Protein AF-A0A6A6MZN1-F1 (afdb_monomer_lite)

Foldseek 3Di:
DDDDDDDDDPDDDDDDDDDDPAWDWDDLDPQEIEIEAADQQLADDDQLAQEEEEAQAAQLLQADFDNSPVQDVQQDPVSNVQSVVQDAPDVNGSADQLAWDKDASRNGSHGIYIYFHAALVVPDPPRLVSLLSRLQNSLVNSVVVNRQYYEYELHCVFLSVDDSVSSVVSNVVSCSVRVPRHNYYYHHHPPPPPDRDPDLKFKKFQADPPDDDDRPQRVLVVVQDDDDQDKPAPPRPPPPPPPDDHRGRTIHIFGQALPPPDPCNLVRLLCRLLVSLVVCLVVLRQEMEGELHCVHSSVDDLLSSLLSNLVSVVVCVVSHPDYHYDYDDPVSVVSNVVNCCVPPVD

Organism: Hevea brasiliensis (NCBI:txid3981)

Sequence (346 aa):
MAQMESSAGVSTAPSFDNGGDNTTVFPLSSSTVLKINKGDISKWFVDGSSDAIVNPANEKMLGGGGADRAIHRAAGPELLDACYKVPEVQPGVRCPTGEARITPGFKLPASHVIHTVGPIYETDRNAASSLKNAYRNSFTVAKDNNIKYIAFPAISCGVYGYPYEEAASVAISTVKEFADDLKEVNPTNIFMLPGGISVDTVYCFCLDPAFDKIVYILLAIHKAAGTQLGIACNDIPEVNLEGFKLPASCVIHTVGPVYYFERNPVASLRNAYRNSLMVAKANNIEYIAFPAISCGNNLYPLKKAATVAISTVKEFANDFKEVHFVLFLDDVYKDWLDKTRELLLH

pLDDT: mean 71.35, std 23.58, range [22.19, 98.69]

Secondary structure (DSSP, 8-state):
-----------PPPP---S-S-EEEEE-SSS-EEEEEES-GGG--SSSSSEEEEEE--TT-S--SHHHHHHHHHH-HHHHHHHHHSPPSBTTBSS-TT-EEEEE-TTSSSSEEEEE----TTT-TTHHHHHHHHHHHHHHHHHHTT--EEEE--TTSSTT---HHHHHHHHHHHHHHH-TT-SEEEEEE---TT-----S-EEEEEE-TT----TTHHHHHHHH--S-SSEEES------STTPPPSEEEEEEE-PPPTTT-SSHHHHHHHHHHHHHHHHHHTT--EEEE--TTSSTT---HHHHHHHHHHHHHTTTTT-SEEEE---SHHHHHHHHHHHHHHH--

InterPro domains:
  IPR002589 Macro domain [PF01661] (54-171)
  IPR002589 Macro domain [PF01661] (219-309)
  IPR002589 Macro domain [PS51154] (21-190)
  IPR002589 Macro domain [PS51154] (220-344)
  IPR002589 Macro domain [SM00506] (33-171)
  IPR002589 Macro domain [SM00506] (189-309)
  IPR043472 Macro domain-like [G3DSA:3.40.220.10] (5-188)
  IPR043472 Macro domain-like [G3DSA:3.40.220.10] (189-344)
  IPR043472 Macro domain-like [SSF52949] (31-184)
  IPR043472 Macro domain-like [SSF52949] (219-336)

Radius of gyration: 23.8 Å; chains: 1; bounding box: 57×41×94 Å

Structure (mmCIF, N/CA/C/O backbone):
data_AF-A0A6A6MZN1-F1
#
_entry.id   AF-A0A6A6MZN1-F1
#
loop_
_atom_site.group_PDB
_atom_site.id
_atom_site.type_symbol
_atom_site.label_atom_id
_atom_site.label_alt_id
_atom_site.label_comp_id
_atom_site.label_asym_id
_atom_site.label_entity_id
_atom_site.label_seq_id
_atom_site.pdbx_PDB_ins_code
_atom_site.Cartn_x
_atom_site.Cartn_y
_atom_site.Cartn_z
_atom_site.occupancy
_atom_site.B_iso_or_equiv
_atom_site.auth_seq_id
_atom_site.auth_comp_id
_atom_site.auth_asym_id
_atom_site.auth_atom_id
_atom_site.pdbx_PDB_model_num
ATOM 1 N N . MET A 1 1 ? 9.996 6.665 68.741 1.00 37.53 1 MET A N 1
ATOM 2 C CA . MET A 1 1 ? 9.156 5.533 68.300 1.00 37.53 1 MET A CA 1
ATOM 3 C C . MET A 1 1 ? 8.209 6.058 67.243 1.00 37.53 1 MET A C 1
ATOM 5 O O . MET A 1 1 ? 7.427 6.948 67.539 1.00 37.53 1 MET A O 1
ATOM 9 N N . ALA A 1 2 ? 8.402 5.599 66.011 1.00 31.22 2 ALA A N 1
ATOM 10 C CA . ALA A 1 2 ? 7.652 5.993 64.828 1.00 31.22 2 ALA A CA 1
ATOM 11 C C . ALA A 1 2 ? 6.341 5.194 64.712 1.00 31.22 2 ALA A C 1
ATOM 13 O O . ALA A 1 2 ? 6.324 4.015 65.055 1.00 31.22 2 ALA A O 1
ATOM 14 N N . GLN A 1 3 ? 5.290 5.824 64.187 1.00 28.11 3 GLN A N 1
ATOM 15 C CA . GLN A 1 3 ? 4.120 5.184 63.566 1.00 28.11 3 GLN A CA 1
ATOM 16 C C . GLN A 1 3 ? 3.752 6.086 62.373 1.00 28.11 3 GLN A C 1
ATOM 18 O O . GLN A 1 3 ? 3.357 7.225 62.589 1.00 28.11 3 GLN A O 1
ATOM 23 N N . MET A 1 4 ? 4.253 5.828 61.161 1.00 29.05 4 MET A N 1
ATOM 24 C CA . MET A 1 4 ? 3.768 4.895 60.125 1.00 29.05 4 MET A CA 1
ATOM 25 C C . MET A 1 4 ? 2.328 5.164 59.665 1.00 29.05 4 MET A C 1
ATOM 27 O O . MET A 1 4 ? 1.359 4.755 60.296 1.00 29.05 4 MET A O 1
ATOM 31 N N . GLU A 1 5 ? 2.261 5.857 58.526 1.00 27.67 5 GLU A N 1
ATOM 32 C CA . GLU A 1 5 ? 1.119 6.057 57.637 1.00 27.67 5 GLU A CA 1
ATOM 33 C C . GLU A 1 5 ? 0.645 4.719 57.039 1.00 27.67 5 GLU A C 1
ATOM 35 O O . GLU A 1 5 ? 1.464 3.858 56.715 1.00 27.67 5 GLU A O 1
ATOM 40 N N . SER A 1 6 ? -0.666 4.559 56.826 1.00 28.45 6 SER A N 1
ATOM 41 C CA . SER A 1 6 ? -1.215 3.492 55.979 1.00 28.45 6 SER A CA 1
ATOM 42 C C . SER A 1 6 ? -2.059 4.090 54.854 1.00 28.45 6 SER A C 1
ATOM 44 O O . SER A 1 6 ? -3.230 4.425 55.044 1.00 28.45 6 SER A O 1
ATOM 46 N N . SER A 1 7 ? -1.457 4.212 53.674 1.00 26.66 7 SER A N 1
ATOM 47 C CA . SER A 1 7 ? -2.150 4.376 52.399 1.00 26.66 7 SER A CA 1
ATOM 48 C C . SER A 1 7 ? -2.290 3.001 51.732 1.00 26.66 7 SER A C 1
ATOM 50 O O . SER A 1 7 ? -1.318 2.276 51.540 1.00 26.66 7 SER A O 1
ATOM 52 N N . ALA A 1 8 ? -3.519 2.617 51.398 1.00 29.08 8 ALA A N 1
ATOM 53 C CA . ALA A 1 8 ? -3.847 1.427 50.615 1.00 29.08 8 ALA A CA 1
ATOM 54 C C . ALA A 1 8 ? -5.067 1.776 49.749 1.00 29.08 8 ALA A C 1
ATOM 56 O O . ALA A 1 8 ? -6.026 2.340 50.261 1.00 29.08 8 ALA A O 1
ATOM 57 N N . GLY A 1 9 ? -5.133 1.522 48.449 1.00 26.05 9 GLY A N 1
ATOM 58 C CA . GLY A 1 9 ? -4.145 1.049 47.493 1.00 26.05 9 GLY A CA 1
ATOM 59 C C . GLY A 1 9 ? -4.666 1.427 46.104 1.00 26.05 9 GLY A C 1
ATOM 60 O O . GLY A 1 9 ? -5.847 1.248 45.807 1.00 26.05 9 GLY A O 1
ATOM 61 N N . VAL A 1 10 ? -3.801 2.006 45.275 1.00 26.62 10 VAL A N 1
ATOM 62 C CA . VAL A 1 10 ? -4.081 2.249 43.858 1.00 26.62 10 VAL A CA 1
ATOM 63 C C . VAL A 1 10 ? -4.007 0.900 43.147 1.00 26.62 10 VAL A C 1
ATOM 65 O O . VAL A 1 10 ? -2.960 0.258 43.141 1.00 26.62 10 VAL A O 1
ATOM 68 N N . SER A 1 11 ? -5.130 0.459 42.580 1.00 24.53 11 SER A N 1
ATOM 69 C CA . SER A 1 11 ? -5.198 -0.719 41.714 1.00 24.53 11 SER A CA 1
ATOM 70 C C . SER A 1 11 ? -4.421 -0.436 40.430 1.00 24.53 11 SER A C 1
ATOM 72 O O . SER A 1 11 ? -4.828 0.389 39.614 1.00 24.53 11 SER A O 1
ATOM 74 N N . THR A 1 12 ? -3.294 -1.118 40.268 1.00 26.75 12 THR A N 1
ATOM 75 C CA . THR A 1 12 ? -2.431 -1.072 39.091 1.00 26.75 12 THR A CA 1
ATOM 76 C C . THR A 1 12 ? -3.142 -1.667 37.874 1.00 26.75 12 THR A C 1
ATOM 78 O O . THR A 1 12 ? -3.644 -2.789 37.905 1.00 26.75 12 THR A O 1
ATOM 81 N N . ALA A 1 13 ? -3.199 -0.896 36.786 1.00 27.23 13 ALA A N 1
ATOM 82 C CA . ALA A 1 13 ? -3.581 -1.393 35.468 1.00 27.23 13 ALA A CA 1
ATOM 83 C C . ALA A 1 13 ? -2.523 -2.396 34.958 1.00 27.23 13 ALA A C 1
ATOM 85 O O . ALA A 1 13 ? -1.348 -2.263 35.319 1.00 27.23 13 ALA A O 1
ATOM 86 N N . PRO A 1 14 ? -2.891 -3.384 34.121 1.00 25.28 14 PRO A N 1
ATOM 87 C CA . PRO A 1 14 ? -1.927 -4.340 33.607 1.00 25.28 14 PRO A CA 1
ATOM 88 C C . PRO A 1 14 ? -1.005 -3.648 32.602 1.00 25.28 14 PRO A C 1
ATOM 90 O O . PRO A 1 14 ? -1.441 -3.133 31.572 1.00 25.28 14 PRO A O 1
ATOM 93 N N . SER A 1 15 ? 0.283 -3.648 32.929 1.00 26.28 15 SER A N 1
ATOM 94 C CA . SER A 1 15 ? 1.382 -3.313 32.037 1.00 26.28 15 SER A CA 1
ATOM 95 C C . SER A 1 15 ? 1.475 -4.357 30.924 1.00 26.28 15 SER A C 1
ATOM 97 O O . SER A 1 15 ? 1.724 -5.531 31.203 1.00 26.28 15 SER A O 1
ATOM 99 N N . PHE A 1 16 ? 1.311 -3.926 29.677 1.00 29.69 16 PHE A N 1
ATOM 100 C CA . PHE A 1 16 ? 1.680 -4.712 28.506 1.00 29.69 16 PHE A CA 1
ATOM 101 C C . PHE A 1 16 ? 2.946 -4.109 27.911 1.00 29.69 16 PHE A C 1
ATOM 103 O O . PHE A 1 16 ? 2.894 -3.092 27.223 1.00 29.69 16 PHE A O 1
ATOM 110 N N . ASP A 1 17 ? 4.073 -4.737 28.228 1.00 30.47 17 ASP A N 1
ATOM 111 C CA . ASP A 1 17 ? 5.342 -4.539 27.545 1.00 30.47 17 ASP A CA 1
ATOM 112 C C . ASP A 1 17 ? 5.650 -5.807 26.744 1.00 30.47 17 ASP A C 1
ATOM 114 O O . ASP A 1 17 ? 5.578 -6.916 27.277 1.00 30.47 17 ASP A O 1
ATOM 118 N N . ASN A 1 18 ? 5.919 -5.626 25.454 1.00 31.41 18 ASN A N 1
ATOM 119 C CA . ASN A 1 18 ? 6.650 -6.564 24.612 1.00 31.41 18 ASN A CA 1
ATOM 120 C C . ASN A 1 18 ? 7.128 -5.820 23.351 1.00 31.41 18 ASN A C 1
ATOM 122 O O . ASN A 1 18 ? 6.522 -5.897 22.286 1.00 31.41 18 ASN A O 1
ATOM 126 N N . GLY A 1 19 ? 8.247 -5.104 23.498 1.00 26.75 19 GLY A N 1
ATOM 127 C CA . GLY A 1 19 ? 9.310 -5.046 22.488 1.00 26.75 19 GLY A CA 1
ATOM 128 C C . GLY A 1 19 ? 9.118 -4.109 21.290 1.00 26.75 19 GLY A C 1
ATOM 129 O O . GLY A 1 19 ? 8.764 -4.551 20.199 1.00 26.75 19 GLY A O 1
ATOM 130 N N . GLY A 1 20 ? 9.504 -2.839 21.461 1.00 32.09 20 GLY A N 1
ATOM 131 C CA . GLY A 1 20 ? 9.777 -1.901 20.364 1.00 32.09 20 GLY A CA 1
ATOM 132 C C . GLY A 1 20 ? 9.615 -0.430 20.761 1.00 32.09 20 GLY A C 1
ATOM 133 O O . GLY A 1 20 ? 8.535 0.133 20.629 1.00 32.09 20 GLY A O 1
ATOM 134 N N . ASP A 1 21 ? 10.712 0.168 21.219 1.00 47.34 21 ASP A N 1
ATOM 135 C CA . ASP A 1 21 ? 10.964 1.508 21.790 1.00 47.34 21 ASP A CA 1
ATOM 136 C C . ASP A 1 21 ? 10.490 2.757 20.983 1.00 47.34 21 ASP A C 1
ATOM 138 O O . ASP A 1 21 ? 11.256 3.689 20.764 1.00 47.34 21 ASP A O 1
ATOM 142 N N . ASN A 1 22 ? 9.255 2.802 20.455 1.00 54.66 22 ASN A N 1
ATOM 143 C CA . ASN A 1 22 ? 8.740 3.974 19.712 1.00 54.66 22 ASN A CA 1
ATOM 144 C C . ASN A 1 22 ? 7.199 4.024 19.570 1.00 54.66 22 ASN A C 1
ATOM 146 O O . ASN A 1 22 ? 6.663 4.301 18.496 1.00 54.66 22 ASN A O 1
ATOM 150 N N . THR A 1 23 ? 6.468 3.721 20.645 1.00 58.50 23 THR A N 1
ATOM 151 C CA . THR A 1 23 ? 4.995 3.809 20.681 1.00 58.50 23 THR A CA 1
ATOM 152 C C . THR A 1 23 ? 4.563 5.018 21.504 1.00 58.50 23 THR A C 1
ATOM 154 O O . THR A 1 23 ? 4.851 5.086 22.696 1.00 58.50 23 THR A O 1
ATOM 157 N N . THR A 1 24 ? 3.852 5.972 20.895 1.00 63.31 24 THR A N 1
ATOM 158 C CA . THR A 1 24 ? 3.233 7.097 21.625 1.00 63.31 24 THR A CA 1
ATOM 159 C C . THR A 1 24 ? 1.726 6.892 21.732 1.00 63.31 24 THR A C 1
ATOM 161 O O . THR A 1 24 ? 1.066 6.624 20.731 1.00 63.31 24 THR A O 1
ATOM 164 N N . VAL A 1 25 ? 1.175 7.025 22.940 1.00 71.19 25 VAL A N 1
ATOM 165 C CA . VAL A 1 25 ? -0.241 6.761 23.240 1.00 71.19 25 VAL A CA 1
ATOM 166 C C . VAL A 1 25 ? -0.973 8.068 23.540 1.00 71.19 25 VAL A C 1
ATOM 168 O O . VAL A 1 25 ? -0.529 8.853 24.374 1.00 71.19 25 VAL A O 1
ATOM 171 N N . PHE A 1 26 ? -2.125 8.267 22.907 1.00 70.62 26 PHE A N 1
ATOM 172 C CA . PHE A 1 26 ? -3.010 9.411 23.097 1.00 70.62 26 PHE A CA 1
ATOM 173 C C . PHE A 1 26 ? -4.409 8.910 23.489 1.00 70.62 26 PHE A C 1
ATOM 175 O O . PHE A 1 26 ? -5.054 8.222 22.694 1.00 70.62 26 PHE A O 1
ATOM 182 N N . PRO A 1 27 ? -4.913 9.212 24.696 1.00 72.75 27 PRO A N 1
ATOM 183 C CA . PRO A 1 27 ? -6.274 8.845 25.071 1.00 72.75 27 PRO A CA 1
ATOM 184 C C . PRO A 1 27 ? -7.290 9.639 24.236 1.00 72.75 27 PRO A C 1
ATOM 186 O O . PRO A 1 27 ? -7.194 10.863 24.145 1.00 72.75 27 PRO A O 1
ATOM 189 N N . LEU A 1 28 ? -8.259 8.944 23.632 1.00 71.12 28 LEU A N 1
ATOM 190 C CA . LEU A 1 28 ? -9.371 9.571 22.903 1.00 71.12 28 LEU A CA 1
ATOM 191 C C . LEU A 1 28 ? -10.649 9.604 23.750 1.00 71.12 28 LEU A C 1
ATOM 193 O O . LEU A 1 28 ? -11.357 10.607 23.752 1.00 71.12 28 LEU A O 1
ATOM 197 N N . SER A 1 29 ? -10.915 8.528 24.496 1.00 72.12 29 SER A N 1
ATOM 198 C CA . SER A 1 29 ? -12.053 8.385 25.413 1.00 72.12 29 SER A CA 1
ATOM 199 C C . SER A 1 29 ? -11.664 7.524 26.628 1.00 72.12 29 SER A C 1
ATOM 201 O O . SER A 1 29 ? -10.503 7.144 26.783 1.00 72.12 29 SER A O 1
ATOM 203 N N . SER A 1 30 ? -12.622 7.188 27.500 1.00 74.25 30 SER A N 1
ATOM 204 C CA . SER A 1 30 ? -12.395 6.268 28.628 1.00 74.25 30 SER A CA 1
ATOM 205 C C . SER A 1 30 ? -12.117 4.819 28.202 1.00 74.25 30 SER A C 1
ATOM 207 O O . SER A 1 30 ? -11.587 4.049 29.000 1.00 74.25 30 SER A O 1
ATOM 209 N N . SER A 1 31 ? -12.460 4.442 26.967 1.00 74.38 31 SER A N 1
ATOM 210 C CA . SER A 1 31 ? -12.321 3.076 26.440 1.00 74.38 31 SER A CA 1
ATOM 211 C C . SER A 1 31 ? -11.470 2.972 25.173 1.00 74.38 31 SER A C 1
ATOM 213 O O . SER A 1 31 ? -11.207 1.856 24.726 1.00 74.38 31 SER A O 1
ATOM 215 N N . THR A 1 32 ? -11.047 4.103 24.603 1.00 75.31 32 THR A N 1
ATOM 216 C CA . THR A 1 32 ? -10.384 4.177 23.296 1.00 75.31 32 THR A CA 1
ATOM 217 C C . THR A 1 32 ? -9.074 4.944 23.392 1.00 75.31 32 THR A C 1
ATOM 219 O O . THR A 1 32 ? -9.030 6.079 23.879 1.00 75.31 32 THR A O 1
ATOM 222 N N . VAL A 1 33 ? -8.010 4.352 22.851 1.00 75.75 33 VAL A N 1
ATOM 223 C CA . VAL A 1 33 ? -6.705 5.006 22.711 1.00 75.75 33 VAL A CA 1
ATOM 224 C C . VAL A 1 33 ? -6.253 5.043 21.254 1.00 75.75 33 VAL A C 1
ATOM 226 O O . VAL A 1 33 ? -6.481 4.115 20.480 1.00 75.75 33 VAL A O 1
ATOM 229 N N . LEU A 1 34 ? -5.573 6.124 20.893 1.00 74.31 34 LEU A N 1
ATOM 230 C CA . LEU A 1 34 ? -4.825 6.270 19.654 1.00 74.31 34 LEU A CA 1
ATOM 231 C C . LEU A 1 34 ? -3.356 5.954 19.936 1.00 74.31 34 LEU A C 1
ATOM 233 O O . LEU A 1 34 ? -2.753 6.590 20.798 1.00 74.31 34 LEU A O 1
ATOM 237 N N . LYS A 1 35 ? -2.762 5.001 19.219 1.00 74.62 35 LYS A N 1
ATOM 238 C CA . LYS A 1 35 ? -1.333 4.682 19.330 1.00 74.62 35 LYS A CA 1
ATOM 239 C C . LYS A 1 35 ? -0.616 4.997 18.031 1.00 74.62 35 LYS A C 1
ATOM 241 O O . LYS A 1 35 ? -0.987 4.485 16.988 1.00 74.62 35 LYS A O 1
ATOM 246 N N . ILE A 1 36 ? 0.415 5.828 18.078 1.00 69.44 36 ILE A N 1
ATOM 247 C CA . ILE A 1 36 ? 1.264 6.077 16.915 1.00 69.44 36 ILE A CA 1
ATOM 248 C C . ILE A 1 36 ? 2.479 5.171 17.029 1.00 69.44 36 ILE A C 1
ATOM 250 O O . ILE A 1 36 ? 3.308 5.365 17.922 1.00 69.44 36 ILE A O 1
ATOM 254 N N . ASN A 1 37 ? 2.577 4.211 16.108 1.00 67.19 37 ASN A N 1
ATOM 255 C CA . ASN A 1 37 ? 3.673 3.252 16.068 1.00 67.19 37 ASN A CA 1
ATOM 256 C C . ASN A 1 37 ? 4.426 3.343 14.743 1.00 67.19 37 ASN A C 1
ATOM 258 O O . ASN A 1 37 ? 3.861 3.598 13.676 1.00 67.19 37 ASN A O 1
ATOM 262 N N . LYS A 1 38 ? 5.725 3.067 14.805 1.00 64.62 38 LYS A N 1
ATOM 263 C CA . LYS A 1 38 ? 6.550 2.822 13.623 1.00 64.62 38 LYS A CA 1
ATOM 264 C C . LYS A 1 38 ? 6.689 1.319 13.416 1.00 64.62 38 LYS A C 1
ATOM 266 O O . LYS A 1 38 ? 7.115 0.619 14.330 1.00 64.62 38 LYS A O 1
ATOM 271 N N . GLY A 1 39 ? 6.389 0.827 12.215 1.00 70.81 39 GLY A N 1
ATOM 272 C CA . GLY A 1 39 ? 6.552 -0.596 11.930 1.00 70.81 39 GLY A CA 1
ATOM 273 C C . GLY A 1 39 ? 5.998 -1.064 10.590 1.00 70.81 39 GLY A C 1
ATOM 274 O O . GLY A 1 39 ? 5.578 -0.275 9.745 1.00 70.81 39 GLY A O 1
ATOM 275 N N . ASP A 1 40 ? 6.021 -2.385 10.425 1.00 77.44 40 ASP A N 1
ATOM 276 C CA . ASP A 1 40 ? 5.455 -3.114 9.292 1.00 77.44 40 ASP A CA 1
ATOM 277 C C . ASP A 1 40 ? 4.027 -3.550 9.634 1.00 77.44 40 ASP A C 1
ATOM 279 O O . ASP A 1 40 ? 3.823 -4.431 10.473 1.00 77.44 40 ASP A O 1
ATOM 283 N N . ILE A 1 41 ? 3.039 -2.939 8.973 1.00 82.38 41 ILE A N 1
ATOM 284 C CA . ILE A 1 41 ? 1.619 -3.204 9.236 1.00 82.38 41 ILE A CA 1
ATOM 285 C C . ILE A 1 41 ? 1.243 -4.672 9.000 1.00 82.38 41 ILE A C 1
ATOM 287 O O . ILE A 1 41 ? 0.324 -5.173 9.633 1.00 82.38 41 ILE A O 1
ATOM 291 N N 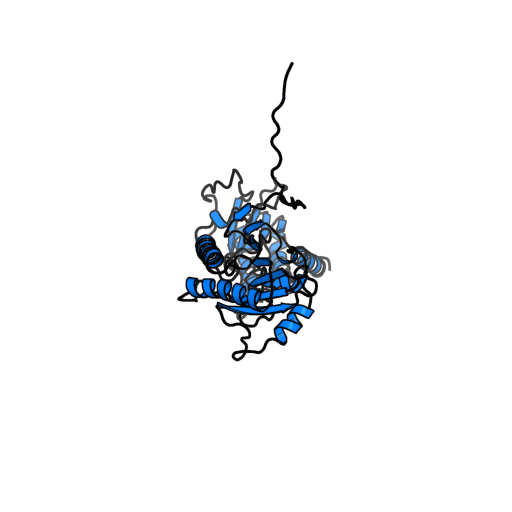. SER A 1 42 ? 1.962 -5.392 8.128 1.00 88.19 42 SER A N 1
ATOM 292 C CA . SER A 1 42 ? 1.659 -6.797 7.830 1.00 88.19 42 SER A CA 1
ATOM 293 C C . SER A 1 42 ? 1.957 -7.741 8.999 1.00 88.19 42 SER A C 1
ATOM 295 O O . SER A 1 42 ? 1.511 -8.886 9.002 1.00 88.19 42 SER A O 1
ATOM 297 N N . LYS A 1 43 ? 2.696 -7.258 10.003 1.00 89.00 43 LYS A N 1
ATOM 298 C CA . LYS A 1 43 ? 3.028 -7.980 11.235 1.00 89.00 43 LYS A CA 1
ATOM 299 C C . LYS A 1 43 ? 2.223 -7.494 12.438 1.00 89.00 43 LYS A C 1
ATOM 301 O O . LYS A 1 43 ? 2.433 -8.000 13.536 1.00 89.00 43 LYS A O 1
ATOM 306 N N . TRP A 1 44 ? 1.362 -6.494 12.257 1.00 87.38 44 TRP A N 1
ATOM 307 C CA . TRP A 1 44 ? 0.611 -5.892 13.349 1.00 87.38 44 TRP A CA 1
ATOM 308 C C . TRP A 1 44 ? -0.534 -6.805 13.798 1.00 87.38 44 TRP A C 1
ATOM 310 O O . TRP A 1 44 ? -1.258 -7.357 12.970 1.00 87.38 44 TRP A O 1
ATOM 320 N N . PHE A 1 45 ? -0.686 -6.943 15.111 1.00 89.94 45 PHE A N 1
ATOM 321 C CA . PHE A 1 45 ? -1.822 -7.567 15.783 1.00 89.94 45 PHE A CA 1
ATOM 322 C C . PHE A 1 45 ? -1.843 -7.119 17.249 1.00 89.94 45 PHE A C 1
ATOM 324 O O . PHE A 1 45 ? -0.834 -6.635 17.770 1.00 89.94 45 PHE A O 1
ATOM 331 N N . VAL A 1 46 ? -2.982 -7.300 17.909 1.00 83.00 46 VAL A N 1
ATOM 332 C CA . VAL A 1 46 ? -3.145 -7.131 19.354 1.00 83.00 46 VAL A CA 1
ATOM 333 C C . VAL A 1 46 ? -3.554 -8.457 19.981 1.00 83.00 46 VAL A C 1
ATOM 335 O O . VAL A 1 46 ? -2.837 -8.965 20.841 1.00 83.00 46 VAL A O 1
ATOM 338 N N . ASP A 1 47 ? -4.672 -9.041 19.541 1.00 86.94 47 ASP A N 1
ATOM 339 C CA . ASP A 1 47 ? -5.161 -10.328 20.062 1.00 86.94 47 ASP A CA 1
ATOM 340 C C . ASP A 1 47 ? -5.286 -11.438 19.002 1.00 86.94 47 ASP A C 1
ATOM 342 O O . ASP A 1 47 ? -5.552 -12.591 19.340 1.00 86.94 47 ASP A O 1
ATOM 346 N N . GLY A 1 48 ? -5.082 -11.108 17.726 1.00 88.81 48 GLY A N 1
ATOM 347 C CA . GLY A 1 48 ? -5.134 -12.005 16.572 1.00 88.81 48 GLY A CA 1
ATOM 348 C C . GLY A 1 48 ? -6.539 -12.451 16.149 1.00 88.81 48 GLY A C 1
ATOM 349 O O . GLY A 1 48 ? -6.682 -13.131 15.138 1.00 88.81 48 GLY A O 1
ATOM 350 N N . SER A 1 49 ? -7.587 -12.083 16.888 1.00 91.69 49 SER A N 1
ATOM 351 C CA . SER A 1 49 ? -8.963 -12.575 16.702 1.00 91.69 49 SER A CA 1
ATOM 352 C C . SER A 1 49 ? -9.987 -11.478 16.416 1.00 91.69 49 SER A C 1
ATOM 354 O O . SER A 1 49 ? -10.998 -11.736 15.767 1.00 91.69 49 SER A O 1
ATOM 356 N N . SER A 1 50 ? -9.727 -10.257 16.883 1.00 88.56 50 SER A N 1
ATOM 357 C CA . SER A 1 50 ? -10.581 -9.080 16.707 1.00 88.56 50 SER A CA 1
ATOM 358 C C . SER A 1 50 ? -9.813 -7.888 16.127 1.00 88.56 50 SER A C 1
ATOM 360 O O . SER A 1 50 ? -10.167 -6.725 16.343 1.00 88.56 50 SER A O 1
ATOM 362 N N . ASP A 1 51 ? -8.775 -8.211 15.355 1.00 87.25 51 ASP A N 1
ATOM 363 C CA . ASP A 1 51 ? -7.838 -7.276 14.743 1.00 87.25 51 ASP A CA 1
ATOM 364 C C . ASP A 1 51 ? -8.113 -7.111 13.249 1.00 87.25 51 ASP A C 1
ATOM 366 O O . ASP A 1 51 ? -8.258 -8.106 12.527 1.00 87.25 51 ASP A O 1
ATOM 370 N N . ALA A 1 52 ? -8.074 -5.873 12.764 1.00 92.25 52 ALA A N 1
ATOM 371 C CA . ALA A 1 52 ? -8.006 -5.587 11.340 1.00 92.25 52 ALA A CA 1
ATOM 372 C C . ALA A 1 52 ? -6.840 -4.656 11.006 1.00 92.25 52 ALA A C 1
ATOM 374 O O . ALA A 1 52 ? -6.616 -3.648 11.675 1.00 92.25 52 ALA A O 1
ATOM 375 N N . ILE A 1 53 ? -6.141 -4.950 9.914 1.00 95.06 53 ILE A N 1
ATOM 376 C CA . ILE A 1 53 ? -5.257 -3.972 9.273 1.00 95.06 53 ILE A CA 1
ATOM 377 C C . ILE A 1 53 ? -5.962 -3.357 8.070 1.00 95.06 53 ILE A C 1
ATOM 379 O O . ILE A 1 53 ? -6.743 -4.019 7.383 1.00 95.06 53 ILE A O 1
ATOM 383 N N . VAL A 1 54 ? -5.675 -2.091 7.795 1.00 96.44 54 VAL A N 1
ATOM 384 C CA . VAL A 1 54 ? -6.236 -1.386 6.646 1.00 96.44 54 VAL A CA 1
ATOM 385 C C . VAL A 1 54 ? -5.264 -1.448 5.476 1.00 96.44 54 VAL A C 1
ATOM 387 O O . VAL A 1 54 ? -4.110 -1.033 5.574 1.00 96.44 54 VAL A O 1
ATOM 390 N N . ASN A 1 55 ? -5.742 -1.965 4.350 1.00 95.81 55 ASN A N 1
ATOM 391 C CA . ASN A 1 55 ? -5.023 -1.991 3.089 1.00 95.81 55 ASN A CA 1
ATOM 392 C C . ASN A 1 55 ? -5.406 -0.763 2.234 1.00 95.81 55 ASN A C 1
ATOM 394 O O . ASN A 1 55 ? -6.584 -0.634 1.884 1.00 95.81 55 ASN A O 1
ATOM 398 N N . PRO A 1 56 ? -4.452 0.120 1.868 1.00 87.25 56 PRO A N 1
ATOM 399 C CA . PRO A 1 56 ? -4.687 1.224 0.945 1.00 87.25 56 PRO A CA 1
ATOM 400 C C . PRO A 1 56 ? -4.705 0.685 -0.494 1.00 87.25 56 PRO A C 1
ATOM 402 O O . PRO A 1 56 ? -3.686 0.658 -1.185 1.00 87.25 56 PRO A O 1
ATOM 405 N N . ALA A 1 57 ? -5.877 0.226 -0.922 1.00 92.50 57 ALA A N 1
ATOM 406 C CA . ALA A 1 57 ? -6.100 -0.443 -2.195 1.00 92.50 57 ALA A CA 1
ATOM 407 C C . ALA A 1 57 ? -6.393 0.547 -3.341 1.00 92.50 57 ALA A C 1
ATOM 409 O O . ALA A 1 57 ? -6.627 1.739 -3.142 1.00 92.50 57 ALA A O 1
ATOM 410 N N . ASN A 1 58 ? -6.429 0.021 -4.567 1.00 91.81 58 ASN A N 1
ATOM 411 C CA . ASN A 1 58 ? -7.040 0.684 -5.722 1.00 91.81 58 ASN A CA 1
ATOM 412 C C . ASN A 1 58 ? -8.462 0.154 -5.976 1.00 91.81 58 ASN A C 1
ATOM 414 O O . ASN A 1 58 ? -8.863 -0.861 -5.406 1.00 91.81 58 ASN A O 1
ATOM 418 N N . GLU A 1 59 ? -9.199 0.798 -6.885 1.00 96.25 59 GLU A N 1
ATOM 419 C CA . GLU A 1 59 ? -10.617 0.501 -7.137 1.00 96.25 59 GLU A CA 1
ATOM 420 C C . GLU A 1 59 ? -10.913 -0.943 -7.567 1.00 96.25 59 GLU A C 1
ATOM 422 O O . GLU A 1 59 ? -12.008 -1.467 -7.331 1.00 96.25 59 GLU A O 1
ATOM 427 N N . LYS A 1 60 ? -9.921 -1.623 -8.155 1.00 92.94 60 LYS A N 1
ATOM 428 C CA . LYS A 1 60 ? -10.049 -3.026 -8.556 1.00 92.94 60 LYS A CA 1
ATOM 429 C C . LYS A 1 60 ? -9.958 -3.973 -7.364 1.00 92.94 60 LYS A C 1
ATOM 431 O O . LYS A 1 60 ? -10.498 -5.064 -7.460 1.00 92.94 60 LYS A O 1
ATOM 436 N N . MET A 1 61 ? -9.280 -3.589 -6.277 1.00 96.56 61 MET A N 1
ATOM 437 C CA . MET A 1 61 ? -8.918 -4.438 -5.126 1.00 96.56 61 MET A CA 1
ATOM 438 C C . MET A 1 61 ? -8.071 -5.684 -5.454 1.00 96.56 61 MET A C 1
ATOM 440 O O . MET A 1 61 ? -7.972 -6.597 -4.640 1.00 96.56 61 MET A O 1
ATOM 444 N N . LEU A 1 62 ? -7.445 -5.756 -6.630 1.00 92.25 62 LEU A N 1
ATOM 445 C CA . LEU A 1 62 ? -6.707 -6.948 -7.082 1.00 92.25 62 LEU A CA 1
ATOM 446 C C . LEU A 1 62 ? -5.185 -6.819 -6.884 1.00 92.25 62 LEU A C 1
ATOM 448 O O . LEU A 1 62 ? -4.402 -7.306 -7.700 1.00 92.25 62 LEU A O 1
ATOM 452 N N . GLY A 1 63 ? -4.773 -6.148 -5.809 1.00 77.75 63 GLY A N 1
ATOM 453 C CA . GLY A 1 63 ? -3.377 -5.837 -5.507 1.00 77.75 63 GLY A CA 1
ATOM 454 C C . GLY A 1 63 ? -2.804 -4.657 -6.306 1.00 77.75 63 GLY A C 1
ATOM 455 O O . GLY A 1 63 ? -3.470 -4.047 -7.151 1.00 77.75 63 GLY A O 1
ATOM 456 N N . GLY A 1 64 ? -1.536 -4.335 -6.025 1.00 77.56 64 GLY A N 1
ATOM 457 C CA . GLY A 1 64 ? -0.932 -3.064 -6.422 1.00 77.56 64 GLY A CA 1
ATOM 458 C C . GLY A 1 64 ? 0.531 -2.901 -5.990 1.00 77.56 64 GLY A C 1
ATOM 459 O O . GLY A 1 64 ? 1.340 -3.836 -6.059 1.00 77.56 64 GLY A O 1
ATOM 460 N N . GLY A 1 65 ? 0.902 -1.673 -5.624 1.00 73.44 65 GLY A N 1
ATOM 461 C CA . GLY A 1 65 ? 2.244 -1.286 -5.171 1.00 73.44 65 GLY A CA 1
ATOM 462 C C . GLY A 1 65 ? 2.289 -0.943 -3.678 1.00 73.44 65 GLY A C 1
ATOM 463 O O . GLY A 1 65 ? 1.270 -0.960 -2.997 1.00 73.44 65 GLY A O 1
ATOM 464 N N . GLY A 1 66 ? 3.475 -0.622 -3.159 1.00 76.88 66 GLY A N 1
ATOM 465 C CA . GLY A 1 66 ? 3.647 -0.140 -1.783 1.00 76.88 66 GLY A CA 1
ATOM 466 C C . GLY A 1 66 ? 3.072 -1.071 -0.706 1.00 76.88 66 GLY A C 1
ATOM 467 O O . GLY A 1 66 ? 3.315 -2.279 -0.729 1.00 76.88 66 GLY A O 1
ATOM 468 N N . ALA A 1 67 ? 2.311 -0.503 0.235 1.00 78.50 67 ALA A N 1
ATOM 469 C CA . ALA A 1 67 ? 1.720 -1.247 1.349 1.00 78.50 67 ALA A CA 1
ATOM 470 C C . ALA A 1 67 ? 0.747 -2.347 0.887 1.00 78.50 67 ALA A C 1
ATOM 472 O O . ALA A 1 67 ? 0.763 -3.435 1.452 1.00 78.50 67 ALA A O 1
ATOM 473 N N . ASP A 1 68 ? -0.021 -2.111 -0.179 1.00 82.69 68 ASP A N 1
ATOM 474 C CA . ASP A 1 68 ? -0.944 -3.098 -0.755 1.00 82.69 68 ASP A CA 1
ATOM 475 C C . ASP A 1 68 ? -0.198 -4.356 -1.220 1.00 82.69 68 ASP A C 1
ATOM 477 O O . ASP A 1 68 ? -0.545 -5.484 -0.865 1.00 82.69 68 ASP A O 1
ATOM 481 N N . ARG A 1 69 ? 0.941 -4.171 -1.900 1.00 82.94 69 ARG A N 1
ATOM 482 C CA . ARG A 1 69 ? 1.824 -5.286 -2.267 1.00 82.94 69 ARG A CA 1
ATOM 483 C C . ARG A 1 69 ? 2.354 -6.036 -1.049 1.00 82.94 69 ARG A C 1
ATOM 485 O O . ARG A 1 69 ? 2.390 -7.266 -1.069 1.00 82.94 69 ARG A O 1
ATOM 492 N N . ALA A 1 70 ? 2.808 -5.312 -0.027 1.00 80.56 70 ALA A N 1
ATOM 493 C CA . ALA A 1 70 ? 3.363 -5.919 1.179 1.00 80.56 70 ALA A CA 1
ATOM 494 C C . ALA A 1 70 ? 2.310 -6.766 1.912 1.00 80.56 70 ALA A C 1
ATOM 496 O O . ALA A 1 70 ? 2.588 -7.911 2.268 1.00 80.56 70 ALA A O 1
ATOM 497 N N . ILE A 1 71 ? 1.087 -6.244 2.043 1.00 88.12 71 ILE A N 1
ATOM 498 C CA . ILE A 1 71 ? -0.049 -6.935 2.662 1.00 88.12 71 ILE A CA 1
ATOM 499 C C . ILE A 1 71 ? -0.422 -8.188 1.863 1.00 88.12 71 ILE A C 1
ATOM 501 O O . ILE A 1 71 ? -0.476 -9.271 2.441 1.00 88.12 71 ILE A O 1
ATOM 505 N N . HIS A 1 72 ? -0.591 -8.091 0.538 1.00 89.62 72 HIS A N 1
ATOM 506 C CA . HIS A 1 72 ? -0.883 -9.260 -0.303 1.00 89.62 72 HIS A CA 1
ATOM 507 C C . HIS A 1 72 ? 0.212 -10.330 -0.232 1.00 89.62 72 HIS A C 1
ATOM 509 O O . HIS A 1 72 ? -0.084 -11.523 -0.164 1.00 89.62 72 HIS A O 1
ATOM 515 N N . ARG A 1 73 ? 1.486 -9.922 -0.212 1.00 84.12 73 ARG A N 1
ATOM 516 C CA . ARG A 1 73 ? 2.610 -10.856 -0.088 1.00 84.12 73 ARG A CA 1
ATOM 517 C C . ARG A 1 73 ? 2.591 -11.590 1.253 1.00 84.12 73 ARG A C 1
ATOM 519 O O . ARG A 1 73 ? 2.843 -12.792 1.275 1.00 84.12 73 ARG A O 1
ATOM 526 N N . ALA A 1 74 ? 2.321 -10.877 2.343 1.00 87.38 74 ALA A N 1
ATOM 527 C CA . ALA A 1 74 ? 2.299 -11.447 3.685 1.00 87.38 74 ALA A CA 1
ATOM 528 C C . ALA A 1 74 ? 1.067 -12.334 3.925 1.00 87.38 74 ALA A C 1
ATOM 530 O O . ALA A 1 74 ? 1.201 -13.408 4.503 1.00 87.38 74 ALA A O 1
ATOM 531 N N . ALA A 1 75 ? -0.106 -11.932 3.431 1.00 93.31 75 ALA A N 1
ATOM 532 C CA . ALA A 1 75 ? -1.350 -12.687 3.574 1.00 93.31 75 ALA A CA 1
ATOM 533 C C . ALA A 1 75 ? -1.372 -13.988 2.756 1.00 93.31 75 ALA A C 1
ATOM 535 O O . ALA A 1 75 ? -2.023 -14.953 3.155 1.00 93.31 75 ALA A O 1
ATOM 536 N N . GLY A 1 76 ? -0.632 -14.031 1.644 1.00 89.75 76 GLY A N 1
ATOM 537 C CA . GLY A 1 76 ? -0.631 -15.151 0.706 1.00 89.75 76 GLY A CA 1
ATOM 538 C C . GLY A 1 76 ? -1.629 -14.979 -0.450 1.00 89.75 76 GLY A C 1
ATOM 539 O O . GLY A 1 76 ? -2.428 -14.038 -0.456 1.00 89.75 76 GLY A O 1
ATOM 540 N N . PRO A 1 77 ? -1.571 -15.866 -1.465 1.00 90.88 77 PRO A N 1
ATOM 541 C CA . PRO A 1 77 ? -2.439 -15.798 -2.646 1.00 90.88 77 PRO A CA 1
ATOM 542 C C . PRO A 1 77 ? -3.938 -15.838 -2.315 1.00 90.88 77 PRO A C 1
ATOM 544 O O . PRO A 1 77 ? -4.740 -15.270 -3.052 1.00 90.88 77 PRO A O 1
ATOM 547 N N . GLU A 1 78 ? -4.309 -16.435 -1.184 1.00 96.56 78 GLU A N 1
ATOM 548 C CA . GLU A 1 78 ? -5.688 -16.581 -0.727 1.00 96.56 78 GLU A CA 1
ATOM 549 C C . GLU A 1 78 ? -6.390 -15.222 -0.518 1.00 96.56 78 GLU A C 1
ATOM 551 O O . GLU A 1 78 ? -7.603 -15.115 -0.720 1.00 96.56 78 GLU A O 1
ATOM 556 N N . LEU A 1 79 ? -5.631 -14.159 -0.203 1.00 97.94 79 LEU A N 1
ATOM 557 C CA . LEU A 1 79 ? -6.174 -12.799 -0.114 1.00 97.94 79 LEU A CA 1
ATOM 558 C C . LEU A 1 79 ? -6.670 -12.292 -1.468 1.00 97.94 79 LEU A C 1
ATOM 560 O O . LEU A 1 79 ? -7.749 -11.711 -1.554 1.00 97.94 79 LEU A O 1
ATOM 564 N N . LEU A 1 80 ? -5.912 -12.539 -2.538 1.00 94.75 80 LEU A N 1
ATOM 565 C CA . LEU A 1 80 ? -6.316 -12.130 -3.881 1.00 94.75 80 LEU A CA 1
ATOM 566 C C . LEU A 1 80 ? -7.577 -12.884 -4.327 1.00 94.75 80 LEU A C 1
ATOM 568 O O . LEU A 1 80 ? -8.486 -12.272 -4.888 1.00 94.75 80 LEU A O 1
ATOM 572 N N . ASP A 1 81 ? -7.671 -14.178 -4.017 1.00 96.00 81 ASP A N 1
ATOM 573 C CA . ASP A 1 81 ? -8.863 -14.985 -4.301 1.00 96.00 81 ASP A CA 1
ATOM 574 C C . ASP A 1 81 ? -10.104 -14.464 -3.561 1.00 96.00 81 ASP A C 1
ATOM 576 O O . ASP A 1 81 ? -11.211 -14.484 -4.104 1.00 96.00 81 ASP A O 1
ATOM 580 N N . ALA A 1 82 ? -9.941 -13.977 -2.328 1.00 98.06 82 ALA A N 1
ATOM 581 C CA . ALA A 1 82 ? -11.021 -13.330 -1.590 1.00 98.06 82 ALA A CA 1
ATOM 582 C C . ALA A 1 82 ? -11.418 -11.983 -2.201 1.00 98.06 82 ALA A C 1
ATOM 584 O O . ALA A 1 82 ? -12.612 -11.734 -2.367 1.00 98.06 82 ALA A O 1
ATOM 585 N N . CYS A 1 83 ? -10.451 -11.161 -2.618 1.00 97.19 83 CYS A N 1
ATOM 586 C CA . CYS A 1 83 ? -10.734 -9.918 -3.333 1.00 97.19 83 CYS A CA 1
ATOM 587 C C . CYS A 1 83 ? -11.522 -10.162 -4.627 1.00 97.19 83 CYS A C 1
ATOM 589 O O . CYS A 1 83 ? -12.461 -9.425 -4.916 1.00 97.19 83 CYS A O 1
ATOM 591 N N . TYR A 1 84 ? -11.210 -11.217 -5.387 1.00 95.75 84 TYR A N 1
ATOM 592 C CA . TYR A 1 84 ? -11.963 -11.565 -6.598 1.00 95.75 84 TYR A CA 1
ATOM 593 C C . TYR A 1 84 ? -13.441 -11.862 -6.333 1.00 95.75 84 TYR A C 1
ATOM 595 O O . TYR A 1 84 ? -14.275 -11.555 -7.188 1.00 95.75 84 TYR A O 1
ATOM 603 N N . LYS A 1 85 ? -13.762 -12.430 -5.163 1.00 97.19 85 LYS A N 1
ATOM 604 C CA . LYS A 1 85 ? -15.132 -12.765 -4.742 1.00 97.19 85 LYS A CA 1
ATOM 605 C C . LYS A 1 85 ? -15.934 -11.550 -4.278 1.00 97.19 85 LYS A C 1
ATOM 607 O O . LYS A 1 85 ? -17.155 -11.651 -4.179 1.00 97.19 85 LYS A O 1
ATOM 612 N N . VAL A 1 86 ? -15.283 -10.417 -4.001 1.00 97.75 86 VAL A N 1
ATOM 613 C CA . VAL A 1 86 ? -15.987 -9.159 -3.732 1.00 97.75 86 VAL A CA 1
ATOM 614 C C . VAL A 1 86 ? -16.693 -8.720 -5.024 1.00 97.75 86 VAL A C 1
ATOM 616 O O . VAL A 1 86 ? -16.035 -8.641 -6.068 1.00 97.75 86 VAL A O 1
ATOM 619 N N . PRO A 1 87 ? -18.015 -8.462 -4.988 1.00 97.00 87 PRO A N 1
ATOM 620 C CA . PRO A 1 87 ? -18.772 -8.109 -6.179 1.00 97.00 87 PRO A CA 1
ATOM 621 C C . PRO A 1 87 ? -18.322 -6.759 -6.736 1.00 97.00 87 PRO A C 1
ATOM 623 O O . PRO A 1 87 ? -18.001 -5.828 -5.996 1.00 97.00 87 PRO A O 1
ATOM 626 N N . GLU A 1 88 ? -18.329 -6.655 -8.060 1.00 97.88 88 GLU A N 1
ATOM 627 C CA . GLU A 1 88 ? -18.142 -5.377 -8.732 1.00 97.88 88 GLU A CA 1
ATOM 628 C C . GLU A 1 88 ? -19.407 -4.527 -8.575 1.00 97.88 88 GLU A C 1
ATOM 630 O O . GLU A 1 88 ? -20.516 -4.997 -8.828 1.00 97.88 88 GLU A O 1
ATOM 635 N N . VAL A 1 89 ? -19.241 -3.276 -8.147 1.00 97.44 89 VAL A N 1
ATOM 636 C CA . VAL A 1 89 ? -20.342 -2.301 -8.039 1.00 97.44 89 VAL A CA 1
ATOM 637 C C . VAL A 1 89 ? -20.578 -1.564 -9.359 1.00 97.44 89 VAL A C 1
ATOM 639 O O . VAL A 1 89 ? -21.668 -1.066 -9.619 1.00 97.44 89 VAL A O 1
ATOM 642 N N . GLN A 1 90 ? -19.557 -1.540 -10.213 1.00 95.62 90 GLN A N 1
ATOM 643 C CA . GLN A 1 90 ? -19.593 -1.125 -11.612 1.00 95.62 90 GLN A CA 1
ATOM 644 C C . GLN A 1 90 ? -18.452 -1.848 -12.353 1.00 95.62 90 GLN A C 1
ATOM 646 O O . GLN A 1 90 ? -17.533 -2.338 -11.690 1.00 95.62 90 GLN A O 1
ATOM 651 N N . PRO A 1 91 ? -18.463 -1.924 -13.697 1.00 96.94 91 PRO A N 1
ATOM 652 C CA . PRO A 1 91 ? -17.478 -2.707 -14.443 1.00 96.94 91 PRO A CA 1
ATOM 653 C C . PRO A 1 91 ? -16.029 -2.385 -14.053 1.00 96.94 91 PRO A C 1
ATOM 655 O O . PRO A 1 91 ? -15.562 -1.259 -14.223 1.00 96.94 91 PRO A O 1
ATOM 658 N N . GLY A 1 92 ? -15.319 -3.386 -13.528 1.00 93.44 92 GLY A N 1
ATOM 659 C CA . GLY A 1 92 ? -13.921 -3.274 -13.110 1.00 93.44 92 GLY A CA 1
ATOM 660 C C . GLY A 1 92 ? -13.676 -2.581 -11.764 1.00 93.44 92 GLY A C 1
ATOM 661 O O . GLY A 1 92 ? -12.514 -2.382 -11.416 1.00 93.44 92 GLY A O 1
ATOM 662 N N . VAL A 1 93 ? -14.715 -2.237 -10.997 1.00 96.69 93 VAL A N 1
ATOM 663 C CA . VAL A 1 93 ? -14.596 -1.566 -9.690 1.00 96.69 93 VAL A CA 1
ATOM 664 C C . VAL A 1 93 ? -15.300 -2.383 -8.614 1.00 96.69 93 VAL A C 1
ATOM 666 O O . VAL A 1 93 ? -16.510 -2.600 -8.668 1.00 96.69 93 VAL A O 1
ATOM 669 N N . ARG A 1 94 ? -14.543 -2.798 -7.596 1.00 98.12 94 ARG A N 1
ATOM 670 C CA . ARG A 1 94 ? -15.044 -3.504 -6.401 1.00 98.12 94 ARG A CA 1
ATOM 671 C C . ARG A 1 94 ? -15.215 -2.565 -5.211 1.00 98.12 94 ARG A C 1
ATOM 673 O O . ARG A 1 94 ? -16.144 -2.729 -4.418 1.00 98.12 94 ARG A O 1
ATOM 680 N N . CYS A 1 95 ? -14.338 -1.569 -5.110 1.00 98.25 95 CYS A N 1
ATOM 681 C CA . CYS A 1 95 ? -14.355 -0.564 -4.056 1.00 98.25 95 CYS A CA 1
ATOM 682 C C . CYS A 1 95 ? -14.129 0.824 -4.667 1.00 98.25 95 CYS A C 1
ATOM 684 O O . CYS A 1 95 ? -13.012 1.118 -5.076 1.00 98.25 95 CYS A O 1
ATOM 686 N N . PRO A 1 96 ? -15.166 1.659 -4.798 1.00 98.12 96 PRO A N 1
ATOM 687 C CA . PRO A 1 96 ? -15.014 3.043 -5.229 1.00 98.12 96 PRO A CA 1
ATOM 688 C C . PRO A 1 96 ? -14.105 3.855 -4.301 1.00 98.12 96 PRO A C 1
ATOM 690 O O . PRO A 1 96 ? -13.976 3.557 -3.111 1.00 98.12 96 PRO A O 1
ATOM 693 N N . THR A 1 97 ? -13.520 4.927 -4.833 1.00 97.62 97 THR A N 1
ATOM 694 C CA . THR A 1 97 ? -12.783 5.912 -4.028 1.00 97.62 97 THR A CA 1
ATOM 695 C C . THR A 1 97 ? -13.626 6.418 -2.847 1.00 97.62 97 THR A C 1
ATOM 697 O O . THR A 1 97 ? -14.776 6.824 -3.004 1.00 97.62 97 THR A O 1
ATOM 700 N N . GLY A 1 98 ? -13.043 6.396 -1.649 1.00 97.38 98 GLY A N 1
ATOM 701 C CA . GLY A 1 98 ? -13.685 6.754 -0.387 1.00 97.38 98 GLY A CA 1
ATOM 702 C C . GLY A 1 98 ? -14.463 5.617 0.281 1.00 97.38 98 GLY A C 1
ATOM 703 O O . GLY A 1 98 ? -14.948 5.813 1.392 1.00 97.38 98 GLY A O 1
ATOM 704 N N . GLU A 1 99 ? -14.595 4.441 -0.334 1.00 98.31 99 GLU A N 1
ATOM 705 C CA . GLU A 1 99 ? -15.283 3.286 0.253 1.00 98.31 99 GLU A CA 1
ATOM 706 C C . GLU A 1 99 ? -14.323 2.252 0.860 1.00 98.31 99 GLU A C 1
ATOM 708 O O . GLU A 1 99 ? -13.109 2.312 0.667 1.00 98.31 99 GLU A O 1
ATOM 713 N N . ALA A 1 100 ? -14.886 1.287 1.600 1.00 98.25 100 ALA A N 1
ATOM 714 C CA . ALA A 1 100 ? -14.154 0.173 2.194 1.00 98.25 100 ALA A CA 1
ATOM 715 C C . ALA A 1 100 ? -14.871 -1.179 1.996 1.00 98.25 100 ALA A C 1
ATOM 717 O O . ALA A 1 100 ? -16.096 -1.242 1.857 1.00 98.25 100 ALA A O 1
ATOM 718 N N . ARG A 1 101 ? -14.101 -2.272 1.988 1.00 98.44 101 ARG A N 1
ATOM 719 C CA . ARG A 1 101 ? -14.540 -3.681 1.930 1.00 98.44 101 ARG A CA 1
ATOM 720 C C . ARG A 1 101 ? -13.700 -4.511 2.901 1.00 98.44 101 ARG A C 1
ATOM 722 O O . ARG A 1 101 ? -12.602 -4.095 3.249 1.00 98.44 101 ARG A O 1
ATOM 729 N N . ILE A 1 102 ? -14.173 -5.685 3.313 1.00 98.50 102 ILE A N 1
ATOM 730 C CA . ILE A 1 102 ? -13.455 -6.552 4.261 1.00 98.50 102 ILE A CA 1
ATOM 731 C C . ILE A 1 102 ? -13.239 -7.957 3.702 1.00 98.50 102 ILE A C 1
ATOM 733 O O . ILE A 1 102 ? -14.101 -8.500 3.010 1.00 98.50 102 ILE A O 1
ATOM 737 N N . THR A 1 103 ? -12.095 -8.549 4.032 1.00 98.69 103 THR A N 1
ATOM 738 C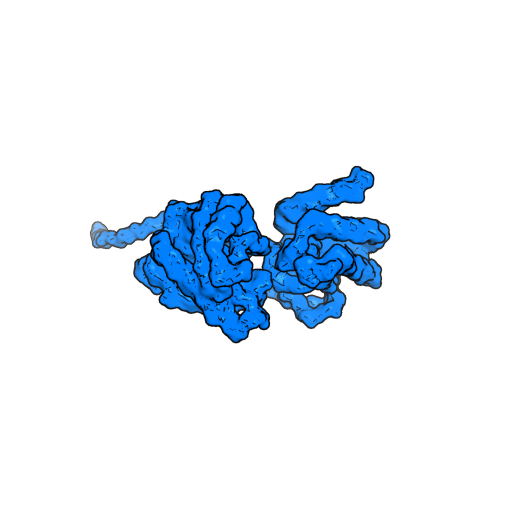 CA . THR A 1 103 ? -11.772 -9.960 3.794 1.00 98.69 103 THR A CA 1
ATOM 739 C C . THR A 1 103 ? -11.093 -10.565 5.030 1.00 98.69 103 THR A C 1
ATOM 741 O O . THR A 1 103 ? -10.616 -9.826 5.897 1.00 98.69 103 THR A O 1
ATOM 744 N N . PRO A 1 104 ? -10.980 -11.903 5.119 1.00 98.62 104 PRO A N 1
ATOM 745 C CA . PRO A 1 104 ? -10.105 -12.545 6.100 1.00 98.62 104 PRO A CA 1
ATOM 746 C C . PRO A 1 104 ? -8.630 -12.135 5.935 1.00 98.62 104 PRO A C 1
ATOM 748 O O . PRO A 1 104 ? -8.207 -11.743 4.847 1.00 98.62 104 PRO A O 1
ATOM 751 N N . GLY A 1 105 ? -7.849 -12.253 7.013 1.00 97.19 105 GLY A N 1
ATOM 752 C CA . GLY A 1 105 ? -6.412 -11.942 7.061 1.00 97.19 105 GLY A CA 1
ATOM 753 C C . GLY A 1 105 ? -5.479 -13.045 6.553 1.00 97.19 105 GLY A C 1
ATOM 754 O O . GLY A 1 105 ? -4.322 -12.780 6.228 1.00 97.19 105 GLY A O 1
ATOM 755 N N . PHE A 1 106 ? -5.977 -14.277 6.415 1.00 98.06 106 PHE A N 1
ATOM 756 C CA . PHE A 1 106 ? -5.211 -15.439 5.944 1.00 98.06 106 PHE A CA 1
ATOM 757 C C . PHE A 1 106 ? -3.939 -15.689 6.765 1.00 98.06 106 PHE A C 1
ATOM 759 O O . PHE A 1 106 ? -4.040 -16.082 7.922 1.00 98.06 106 PHE A O 1
ATOM 766 N N . LYS A 1 107 ? -2.748 -15.512 6.175 1.00 97.31 107 LYS A N 1
ATOM 767 C CA . LYS A 1 107 ? -1.457 -15.725 6.854 1.00 97.31 107 LYS A CA 1
ATOM 768 C C . LYS A 1 107 ? -1.005 -14.520 7.682 1.00 97.31 107 LYS A C 1
ATOM 770 O O . LYS A 1 107 ? 0.042 -14.597 8.324 1.00 97.31 107 LYS A O 1
ATOM 775 N N . LEU A 1 108 ? -1.751 -13.413 7.654 1.00 97.00 108 LEU A N 1
ATOM 776 C CA . LEU A 1 108 ? -1.478 -12.261 8.507 1.00 97.00 108 LEU A CA 1
ATOM 777 C C . LEU A 1 108 ? -1.770 -12.598 9.977 1.00 97.00 108 LEU A C 1
ATOM 779 O O . LEU A 1 108 ? -2.700 -13.355 10.253 1.00 97.00 108 LEU A O 1
ATOM 783 N N . PRO A 1 109 ? -1.034 -11.998 10.928 1.00 95.06 109 PRO A N 1
ATOM 784 C CA . PRO A 1 109 ? -1.372 -12.075 12.348 1.00 95.06 109 PRO A CA 1
ATOM 785 C C . PRO A 1 109 ? -2.735 -11.448 12.675 1.00 95.06 109 PRO A C 1
ATOM 787 O O . PRO A 1 109 ? -3.453 -11.952 13.534 1.00 95.06 109 PRO A O 1
ATOM 790 N N . ALA A 1 110 ? -3.101 -10.363 11.986 1.00 94.81 110 ALA A N 1
ATOM 791 C CA . ALA A 1 110 ? -4.418 -9.754 12.114 1.00 94.81 110 ALA A CA 1
ATOM 792 C C . ALA A 1 110 ? -5.498 -10.620 11.454 1.00 94.81 110 ALA A C 1
ATOM 794 O O . ALA A 1 110 ? -5.337 -11.099 10.331 1.00 94.81 110 ALA A O 1
ATOM 795 N N . SER A 1 111 ? -6.638 -10.754 12.131 1.00 96.94 111 SER A N 1
ATOM 796 C CA . SER A 1 111 ? -7.738 -11.618 11.691 1.00 96.94 111 SER A CA 1
ATOM 797 C C . SER A 1 111 ? -8.386 -11.192 10.366 1.00 96.94 111 SER A C 1
ATOM 799 O O . SER A 1 111 ? -8.882 -12.045 9.627 1.00 96.94 111 SER A O 1
ATOM 801 N N . HIS A 1 112 ? -8.374 -9.892 10.052 1.00 98.50 112 HIS A N 1
ATOM 802 C CA . HIS A 1 112 ? -9.051 -9.315 8.890 1.00 98.50 112 HIS A CA 1
ATOM 803 C C . HIS A 1 112 ? -8.201 -8.260 8.170 1.00 98.50 112 HIS A C 1
ATOM 805 O O . HIS A 1 112 ? -7.344 -7.600 8.762 1.00 98.50 112 HIS A O 1
ATOM 811 N N . VAL A 1 113 ? -8.500 -8.061 6.884 1.00 98.62 113 VAL A N 1
ATOM 812 C CA . VAL A 1 113 ? -8.011 -6.930 6.085 1.00 98.62 113 VAL A CA 1
ATOM 813 C C . VAL A 1 113 ? -9.201 -6.080 5.664 1.00 98.62 113 VAL A C 1
ATOM 815 O O . VAL A 1 113 ? -10.138 -6.575 5.037 1.00 98.62 113 VAL A O 1
ATOM 818 N N . ILE A 1 114 ? -9.162 -4.789 5.990 1.00 98.50 114 ILE A N 1
ATOM 819 C CA . ILE A 1 114 ? -10.117 -3.800 5.485 1.00 98.50 114 ILE A CA 1
ATOM 820 C C . ILE A 1 114 ? -9.462 -3.080 4.309 1.00 98.50 114 ILE A C 1
ATOM 822 O O . ILE A 1 114 ? -8.511 -2.323 4.475 1.00 98.50 114 ILE A O 1
ATOM 826 N N . HIS A 1 115 ? -9.956 -3.325 3.104 1.00 98.50 115 HIS A N 1
ATOM 827 C CA . HIS A 1 115 ? -9.485 -2.693 1.879 1.00 98.50 115 HIS A CA 1
ATOM 828 C C . HIS A 1 115 ? -10.230 -1.384 1.667 1.00 98.50 115 HIS A C 1
ATOM 830 O O . HIS A 1 115 ? -11.446 -1.399 1.484 1.00 98.50 115 HIS A O 1
ATOM 836 N N . THR A 1 116 ? -9.512 -0.268 1.652 1.00 98.06 116 THR A N 1
ATOM 837 C CA . THR A 1 116 ? -10.090 1.060 1.429 1.00 98.06 116 THR A CA 1
ATOM 838 C C . THR A 1 116 ? -9.363 1.771 0.303 1.00 98.06 116 THR A C 1
ATOM 840 O O . THR A 1 116 ? -8.154 1.592 0.134 1.00 98.06 116 THR A O 1
ATOM 843 N N . VAL A 1 117 ? -10.091 2.562 -0.481 1.00 97.50 117 VAL A N 1
ATOM 844 C CA . VAL A 1 117 ? -9.518 3.298 -1.611 1.00 97.50 117 VAL A CA 1
ATOM 845 C C . VAL A 1 117 ? -9.467 4.774 -1.261 1.00 97.50 117 VAL A C 1
ATOM 847 O O . VAL A 1 117 ? -10.493 5.440 -1.163 1.00 97.50 117 VAL A O 1
ATOM 850 N N . GLY A 1 118 ? -8.260 5.293 -1.053 1.00 94.25 118 GLY A N 1
ATOM 851 C CA . GLY A 1 118 ? -8.050 6.727 -0.884 1.00 94.25 118 GLY A CA 1
ATOM 852 C C . GLY A 1 118 ? -8.073 7.479 -2.223 1.00 94.25 118 GLY A C 1
ATOM 853 O O . GLY A 1 118 ? -7.968 6.859 -3.280 1.00 94.25 118 GLY A O 1
ATOM 854 N N . PRO A 1 119 ? -8.186 8.815 -2.206 1.00 92.94 119 PRO A N 1
ATOM 855 C CA . PRO A 1 119 ? -8.143 9.631 -3.417 1.00 92.94 119 PRO A CA 1
ATOM 856 C C . PRO A 1 119 ? -6.734 9.707 -4.007 1.00 92.94 119 PRO A C 1
ATOM 858 O O . PRO A 1 119 ? -5.748 9.696 -3.265 1.00 92.94 119 PRO A O 1
ATOM 861 N N . ILE A 1 120 ? -6.655 9.877 -5.328 1.00 87.00 120 ILE A N 1
ATOM 862 C CA . ILE A 1 120 ? -5.451 10.357 -6.017 1.00 87.00 120 ILE A CA 1
ATOM 863 C C . ILE A 1 120 ? -5.433 11.883 -5.887 1.00 87.00 120 ILE A C 1
ATOM 865 O O . ILE A 1 120 ? -6.284 12.550 -6.480 1.00 87.00 120 ILE A O 1
ATOM 869 N N . TYR A 1 121 ? -4.481 12.427 -5.125 1.00 77.75 121 TYR A N 1
ATOM 870 C CA . TYR A 1 121 ? -4.520 13.817 -4.650 1.00 77.75 121 TYR A CA 1
ATOM 871 C C . TYR A 1 121 ? -4.645 14.849 -5.776 1.00 77.75 121 TYR A C 1
ATOM 873 O O . TYR A 1 121 ? -5.483 15.739 -5.699 1.00 77.75 121 TYR A O 1
ATOM 881 N N . GLU A 1 122 ? -3.881 14.691 -6.859 1.00 79.06 122 GLU A N 1
ATOM 882 C CA . GLU A 1 122 ? -3.879 15.655 -7.968 1.00 79.06 122 GLU A CA 1
ATOM 883 C C . GLU A 1 122 ? -5.177 15.673 -8.790 1.00 79.06 122 GLU A C 1
ATOM 885 O O . GLU A 1 122 ? -5.479 16.664 -9.454 1.00 79.06 122 GLU A O 1
ATOM 890 N N . THR A 1 123 ? -5.938 14.575 -8.788 1.00 87.06 123 THR A N 1
ATOM 891 C CA . THR A 1 123 ? -7.085 14.403 -9.703 1.00 87.06 123 THR A CA 1
ATOM 892 C C . THR A 1 123 ? -8.434 14.449 -8.997 1.00 87.06 123 THR A C 1
ATOM 894 O O . THR A 1 123 ? -9.443 14.784 -9.624 1.00 87.06 123 THR A O 1
ATOM 897 N N . ASP A 1 124 ? -8.473 14.157 -7.697 1.00 90.81 124 ASP A N 1
ATOM 898 C CA . ASP A 1 124 ? -9.693 14.243 -6.909 1.00 90.81 124 ASP A CA 1
ATOM 899 C C . ASP A 1 124 ? -9.933 15.686 -6.442 1.00 90.81 124 ASP A C 1
ATOM 901 O O . ASP A 1 124 ? -9.271 16.203 -5.543 1.00 90.81 124 ASP A O 1
ATOM 905 N N . ARG A 1 125 ? -10.948 16.334 -7.027 1.00 92.38 125 ARG A N 1
ATOM 906 C CA . ARG A 1 125 ? -11.346 17.714 -6.689 1.00 92.38 125 ARG A CA 1
ATOM 907 C C . ARG A 1 125 ? -11.766 17.895 -5.229 1.00 92.38 125 ARG A C 1
ATOM 909 O O . ARG A 1 125 ? -11.804 19.024 -4.755 1.00 92.38 125 ARG A O 1
ATOM 916 N N . ASN A 1 126 ? -12.112 16.810 -4.540 1.00 95.31 126 ASN A N 1
ATOM 917 C CA . ASN A 1 126 ? -12.547 16.793 -3.151 1.00 95.31 126 ASN A CA 1
ATOM 918 C C . ASN A 1 126 ? -11.683 15.838 -2.311 1.00 95.31 126 ASN A C 1
ATOM 920 O O . ASN A 1 126 ? -12.199 15.218 -1.379 1.00 95.31 126 ASN A O 1
ATOM 924 N N . ALA A 1 127 ? -10.378 15.740 -2.604 1.00 90.06 127 ALA A N 1
ATOM 925 C CA . ALA A 1 127 ? -9.453 14.790 -1.982 1.00 90.06 127 ALA A CA 1
ATOM 926 C C . ALA A 1 127 ? -9.585 14.704 -0.447 1.00 90.06 127 ALA A C 1
ATOM 928 O O . ALA A 1 127 ? -9.674 13.609 0.101 1.00 90.06 127 ALA A O 1
ATOM 929 N N . ALA A 1 128 ? -9.705 15.827 0.266 1.00 92.25 128 ALA A N 1
ATOM 930 C CA . ALA A 1 128 ? -9.890 15.806 1.721 1.00 92.25 128 ALA A CA 1
ATOM 931 C C . ALA A 1 128 ? -11.172 15.078 2.165 1.00 92.25 128 ALA A C 1
ATOM 933 O O . ALA A 1 128 ? -11.153 14.307 3.126 1.00 92.25 128 ALA A O 1
ATOM 934 N N . SER A 1 129 ? -12.280 15.276 1.446 1.00 97.00 129 SER A N 1
ATOM 935 C CA . SER A 1 129 ? -13.549 14.595 1.732 1.00 97.00 129 SER A CA 1
ATOM 936 C C . SER A 1 129 ? -13.478 13.110 1.378 1.00 97.00 129 SER A C 1
ATOM 938 O O . SER A 1 129 ? -13.926 12.275 2.160 1.00 97.00 129 SER A O 1
ATOM 940 N N . SER A 1 130 ? -12.868 12.763 0.244 1.00 97.62 130 SER A N 1
ATOM 941 C CA . SER A 1 130 ? -12.662 11.369 -0.165 1.00 97.62 130 SER A CA 1
ATOM 942 C C . SER A 1 130 ? -11.758 10.611 0.812 1.00 97.62 130 SER A C 1
ATOM 944 O O . SER A 1 130 ? -12.073 9.486 1.195 1.00 97.62 130 SER A O 1
ATOM 946 N N . LEU A 1 131 ? -10.673 11.235 1.286 1.00 94.12 131 LEU A N 1
ATOM 947 C CA . LEU A 1 131 ? -9.787 10.652 2.294 1.00 94.12 131 LEU A CA 1
ATOM 948 C C . LEU A 1 131 ? -10.513 10.480 3.636 1.00 94.12 131 LEU A C 1
ATOM 950 O O . LEU A 1 131 ? -10.439 9.407 4.235 1.00 94.12 131 LEU A O 1
ATOM 954 N N . LYS A 1 132 ? -11.279 11.488 4.078 1.00 93.81 132 LYS A N 1
ATOM 955 C CA . LYS A 1 132 ? -12.145 11.374 5.263 1.00 93.81 132 LYS A CA 1
ATOM 956 C C . LYS A 1 132 ? -13.114 10.197 5.130 1.00 93.81 132 LYS A C 1
ATOM 958 O O . LYS A 1 132 ? -13.256 9.413 6.068 1.00 93.81 132 LYS A O 1
ATOM 963 N N . ASN A 1 133 ? -13.745 10.037 3.968 1.00 97.62 133 ASN A N 1
ATOM 964 C CA . ASN A 1 133 ? -14.655 8.924 3.699 1.00 97.62 133 ASN A CA 1
ATOM 965 C C . ASN A 1 133 ? -13.941 7.569 3.759 1.00 97.62 133 ASN A C 1
ATOM 967 O O . ASN A 1 133 ? -14.474 6.652 4.378 1.00 97.62 133 ASN A O 1
ATOM 971 N N . ALA A 1 134 ? -12.724 7.457 3.219 1.00 96.19 134 ALA A N 1
ATOM 972 C CA . ALA A 1 134 ? -11.933 6.227 3.277 1.00 96.19 134 ALA A CA 1
ATOM 973 C C . ALA A 1 134 ? -11.681 5.774 4.728 1.00 96.19 134 ALA A C 1
ATOM 975 O O . ALA A 1 134 ? -11.888 4.602 5.058 1.00 96.19 134 ALA A O 1
ATOM 976 N N . TYR A 1 135 ? -11.304 6.700 5.618 1.00 90.62 135 TYR A N 1
ATOM 977 C CA . TYR A 1 135 ? -11.156 6.427 7.053 1.00 90.62 135 TYR A CA 1
ATOM 978 C C . TYR A 1 135 ? -12.499 6.096 7.713 1.00 90.62 135 TYR A C 1
ATOM 980 O O . TYR A 1 135 ? -12.633 5.054 8.353 1.00 90.62 135 TYR A O 1
ATOM 988 N N . ARG A 1 136 ? -13.511 6.951 7.525 1.00 95.06 136 ARG A N 1
ATOM 989 C CA . ARG A 1 136 ? -14.847 6.787 8.115 1.00 95.06 136 ARG A CA 1
ATOM 990 C C . ARG A 1 136 ? -15.461 5.435 7.759 1.00 95.06 136 ARG A C 1
ATOM 992 O O . ARG A 1 136 ? -15.905 4.714 8.645 1.00 95.06 136 ARG A O 1
ATOM 999 N N . ASN A 1 137 ? -15.460 5.075 6.480 1.00 97.31 137 ASN A N 1
ATOM 1000 C CA . ASN A 1 137 ? -16.046 3.825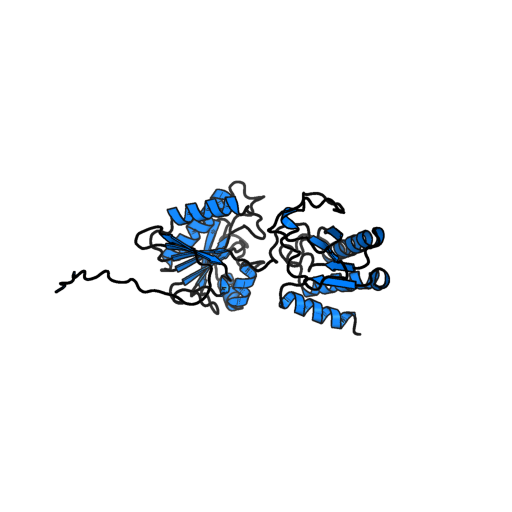 6.009 1.00 97.31 137 ASN A CA 1
ATOM 1001 C C . ASN A 1 137 ? -15.226 2.610 6.462 1.00 97.31 137 ASN A C 1
ATOM 1003 O O . ASN A 1 137 ? -15.811 1.565 6.731 1.00 97.31 137 ASN A O 1
ATOM 1007 N N . SER A 1 138 ? -13.907 2.746 6.647 1.00 94.69 138 SER A N 1
ATOM 1008 C CA . SER A 1 138 ? -13.101 1.696 7.287 1.00 94.69 138 SER A CA 1
ATOM 1009 C C . SER A 1 138 ? -13.524 1.466 8.740 1.00 94.69 138 SER A C 1
ATOM 1011 O O . SER A 1 138 ? -13.668 0.320 9.156 1.00 94.69 138 SER A O 1
ATOM 1013 N N . PHE A 1 139 ? -13.786 2.535 9.503 1.00 88.00 139 PHE A N 1
ATOM 1014 C CA . PHE A 1 139 ? -14.319 2.418 10.864 1.00 88.00 139 PHE A CA 1
ATOM 1015 C C . PHE A 1 139 ? -15.716 1.797 10.891 1.00 88.00 139 PHE A C 1
ATOM 1017 O O . PHE A 1 139 ? -15.975 0.935 11.725 1.00 88.00 139 PHE A O 1
ATOM 1024 N N . THR A 1 140 ? -16.604 2.185 9.972 1.00 94.50 140 THR A N 1
ATOM 1025 C CA . THR A 1 140 ? -17.934 1.570 9.843 1.00 94.50 140 THR A CA 1
ATOM 1026 C C . THR A 1 140 ? -17.823 0.069 9.586 1.00 94.50 140 THR A C 1
ATOM 1028 O O . THR A 1 140 ? -18.379 -0.717 10.344 1.00 94.50 140 THR A O 1
ATOM 1031 N N . VAL A 1 141 ? -17.014 -0.338 8.604 1.00 96.19 141 VAL A N 1
ATOM 1032 C CA . VAL A 1 141 ? -16.774 -1.755 8.297 1.00 96.19 141 VAL A CA 1
ATOM 1033 C C . VAL A 1 141 ? -16.196 -2.504 9.501 1.00 96.19 141 VAL A C 1
ATOM 1035 O O . VAL A 1 141 ? -16.610 -3.628 9.773 1.00 96.19 141 VAL A O 1
ATOM 1038 N N . ALA A 1 142 ? -15.271 -1.896 10.247 1.00 89.00 142 ALA A N 1
ATOM 1039 C CA . ALA A 1 142 ? -14.710 -2.494 11.456 1.00 89.00 142 ALA A CA 1
ATOM 1040 C C . ALA A 1 142 ? -15.791 -2.756 12.520 1.00 89.00 142 ALA A C 1
ATOM 1042 O O . ALA A 1 142 ? -15.888 -3.871 13.037 1.00 89.00 142 ALA A O 1
ATOM 1043 N N . LYS A 1 143 ? -16.639 -1.758 12.795 1.00 89.62 143 LYS A N 1
ATOM 1044 C CA . LYS A 1 143 ? -17.743 -1.861 13.760 1.00 89.62 143 LYS A CA 1
ATOM 1045 C C . LYS A 1 143 ? -18.753 -2.931 13.352 1.00 89.62 143 LYS A C 1
ATOM 1047 O O . LYS A 1 143 ? -19.070 -3.802 14.159 1.00 89.62 143 LYS A O 1
ATOM 1052 N N . ASP A 1 144 ? -19.173 -2.925 12.088 1.00 95.81 144 ASP A N 1
ATOM 1053 C CA . ASP A 1 144 ? -20.146 -3.881 11.545 1.00 95.81 144 ASP A CA 1
ATOM 1054 C C . ASP A 1 144 ? -19.649 -5.338 11.614 1.00 95.81 144 ASP A C 1
ATOM 1056 O O . ASP A 1 144 ? -20.448 -6.273 11.635 1.00 95.81 144 ASP A O 1
ATOM 1060 N N . ASN A 1 145 ? -18.328 -5.540 11.686 1.00 94.81 145 ASN A N 1
ATOM 1061 C CA . ASN A 1 145 ? -17.683 -6.853 11.762 1.00 94.81 145 ASN A CA 1
ATOM 1062 C C . ASN A 1 145 ? -17.091 -7.167 13.149 1.00 94.81 145 ASN A C 1
ATOM 1064 O O . ASN A 1 145 ? -16.316 -8.111 13.283 1.00 94.81 145 ASN A O 1
ATOM 1068 N N . ASN A 1 146 ? -17.473 -6.424 14.196 1.00 92.50 146 ASN A N 1
ATOM 1069 C CA . ASN A 1 146 ? -17.021 -6.625 15.583 1.00 92.50 146 ASN A CA 1
ATOM 1070 C C . ASN A 1 146 ? -15.490 -6.570 15.778 1.00 92.50 146 ASN A C 1
ATOM 1072 O O . ASN A 1 146 ? -14.947 -7.196 16.695 1.00 92.50 146 ASN A O 1
ATOM 1076 N N . ILE A 1 147 ? -14.788 -5.812 14.935 1.00 90.12 147 ILE A N 1
ATOM 1077 C CA . ILE A 1 147 ? -13.356 -5.540 15.082 1.00 90.12 147 ILE A CA 1
ATOM 1078 C C . ILE A 1 147 ? -13.155 -4.568 16.246 1.00 90.12 147 ILE A C 1
ATOM 1080 O O . ILE A 1 147 ? -13.823 -3.539 16.327 1.00 90.12 147 ILE A O 1
ATOM 1084 N N . LYS A 1 148 ? -12.221 -4.883 17.150 1.00 86.06 148 LYS A N 1
ATOM 1085 C CA . LYS A 1 148 ? -11.910 -4.061 18.334 1.00 86.06 148 LYS A CA 1
ATOM 1086 C C . LYS A 1 148 ? -10.630 -3.256 18.173 1.00 86.06 148 LYS A C 1
ATOM 1088 O O . LYS A 1 148 ? -10.504 -2.194 18.788 1.00 86.06 148 LYS A O 1
ATOM 1093 N N . TYR A 1 149 ? -9.697 -3.770 17.378 1.00 86.38 149 TYR A N 1
ATOM 1094 C CA . TYR A 1 149 ? -8.379 -3.192 17.173 1.00 86.38 149 TYR A CA 1
ATOM 1095 C C . TYR A 1 149 ? -8.162 -2.980 15.679 1.00 86.38 149 TYR A C 1
ATOM 1097 O O . TYR A 1 149 ? -8.322 -3.906 14.883 1.00 86.38 149 TYR A O 1
ATOM 1105 N N . ILE A 1 150 ? -7.794 -1.759 15.292 1.00 88.31 150 ILE A N 1
ATOM 1106 C CA . ILE A 1 150 ? -7.579 -1.420 13.886 1.00 88.31 150 ILE A CA 1
ATOM 1107 C C . ILE A 1 150 ? -6.270 -0.662 13.678 1.00 88.31 150 ILE A C 1
ATOM 1109 O O . ILE A 1 150 ? -5.979 0.305 14.386 1.00 88.31 150 ILE A O 1
ATOM 1113 N N . ALA A 1 151 ? -5.499 -1.068 12.669 1.00 86.12 151 ALA A N 1
ATOM 1114 C CA . ALA A 1 151 ? -4.294 -0.364 12.248 1.00 86.12 151 ALA A CA 1
ATOM 1115 C C . ALA A 1 151 ? -4.443 0.240 10.854 1.00 86.12 151 ALA A C 1
ATOM 1117 O O . ALA A 1 151 ? -4.901 -0.418 9.921 1.00 86.12 151 ALA A O 1
ATOM 1118 N N . PHE A 1 152 ? -4.000 1.485 10.708 1.00 86.81 152 PHE A N 1
ATOM 1119 C CA . PHE A 1 152 ? -4.025 2.230 9.457 1.00 86.81 152 PHE A CA 1
ATOM 1120 C C . PHE A 1 152 ? -2.608 2.554 8.984 1.00 86.81 152 PHE A C 1
ATOM 1122 O O . PHE A 1 152 ? -1.782 2.968 9.795 1.00 86.81 152 PHE A O 1
ATOM 1129 N N . PRO A 1 153 ? -2.331 2.470 7.676 1.00 85.06 153 PRO A N 1
ATOM 1130 C CA . PRO A 1 153 ? -1.240 3.209 7.068 1.00 85.06 153 PRO A CA 1
ATOM 1131 C C . PRO A 1 153 ? -1.602 4.683 6.865 1.00 85.06 153 PRO A C 1
ATOM 1133 O O . PRO A 1 153 ? -2.751 5.099 7.027 1.00 85.06 153 PRO A O 1
ATOM 1136 N N . ALA A 1 154 ? -0.624 5.464 6.406 1.00 80.31 154 ALA A N 1
ATOM 1137 C CA . ALA A 1 154 ? -0.865 6.768 5.800 1.00 80.31 154 ALA A CA 1
ATOM 1138 C C . ALA A 1 154 ? -1.539 6.587 4.421 1.00 80.31 154 ALA A C 1
ATOM 1140 O O . ALA A 1 154 ? -0.865 6.422 3.399 1.00 80.31 154 ALA A O 1
ATOM 1141 N N . ILE A 1 155 ? -2.876 6.536 4.402 1.00 83.88 155 ILE A N 1
ATOM 1142 C CA . ILE A 1 155 ? -3.668 6.335 3.180 1.00 83.88 155 ILE A CA 1
ATOM 1143 C C . ILE A 1 155 ? -3.380 7.476 2.194 1.00 83.88 155 ILE A C 1
ATOM 1145 O O . ILE A 1 155 ? -3.310 8.640 2.572 1.00 83.88 155 ILE A O 1
ATOM 1149 N N . SER A 1 156 ? -3.212 7.125 0.920 1.00 83.00 156 SER A N 1
ATOM 1150 C CA . SER A 1 156 ? -2.896 8.027 -0.196 1.00 83.00 156 SER A CA 1
ATOM 1151 C C . SER A 1 156 ? -1.542 8.756 -0.168 1.00 83.00 156 SER A C 1
ATOM 1153 O O . SER A 1 156 ? -1.166 9.316 -1.193 1.00 83.00 156 SER A O 1
ATOM 1155 N N . CYS A 1 157 ? -0.750 8.692 0.905 1.00 74.38 157 CYS A N 1
ATOM 1156 C CA . CYS A 1 157 ? 0.544 9.400 0.984 1.00 74.38 157 CYS A CA 1
ATOM 1157 C C . CYS A 1 157 ? 1.698 8.738 0.205 1.00 74.38 157 CYS A C 1
ATOM 1159 O O . CYS A 1 157 ? 2.823 9.230 0.211 1.00 74.38 157 CYS A O 1
ATOM 1161 N N . GLY A 1 158 ? 1.442 7.587 -0.424 1.00 72.25 158 GLY A N 1
ATOM 1162 C CA . GLY A 1 158 ? 2.394 6.888 -1.288 1.00 72.25 158 GLY A CA 1
ATOM 1163 C C . GLY A 1 158 ? 2.192 7.247 -2.760 1.00 72.25 158 GLY A C 1
ATOM 1164 O O . GLY A 1 158 ? 2.318 8.396 -3.163 1.00 72.25 158 GLY A O 1
ATOM 1165 N N . VAL A 1 159 ? 1.835 6.245 -3.571 1.00 72.50 159 VAL A N 1
ATOM 1166 C CA . VAL A 1 159 ? 1.617 6.384 -5.027 1.00 72.50 159 VAL A CA 1
ATOM 1167 C C . VAL A 1 159 ? 0.587 7.470 -5.378 1.00 72.50 159 VAL A C 1
ATOM 1169 O O . VAL A 1 159 ? 0.673 8.064 -6.443 1.00 72.50 159 VAL A O 1
ATOM 1172 N N . TYR A 1 160 ? -0.383 7.736 -4.499 1.00 74.12 160 TYR A N 1
ATOM 1173 C CA . TYR A 1 160 ? -1.461 8.708 -4.731 1.00 74.12 160 TYR A CA 1
ATOM 1174 C C . TYR A 1 160 ? -1.106 10.153 -4.337 1.00 74.12 160 TYR A C 1
ATOM 1176 O O . TYR A 1 160 ? -1.931 11.044 -4.538 1.00 74.12 160 TYR A O 1
ATOM 1184 N N . GLY A 1 161 ? 0.105 10.390 -3.817 1.00 71.56 161 GLY A N 1
ATOM 1185 C CA . GLY A 1 161 ? 0.701 11.723 -3.694 1.00 71.56 161 GLY A CA 1
ATOM 1186 C C . GLY A 1 161 ? 0.058 12.670 -2.679 1.00 71.56 161 GLY A C 1
ATOM 1187 O O . GLY A 1 161 ? 0.306 13.869 -2.750 1.00 71.56 161 GLY A O 1
ATOM 1188 N N . TYR A 1 162 ? -0.762 12.183 -1.745 1.00 76.38 162 TYR A N 1
ATOM 1189 C CA . TYR A 1 162 ? -1.382 13.049 -0.737 1.00 76.38 162 TYR A CA 1
ATOM 1190 C C . TYR A 1 162 ? -0.313 13.610 0.226 1.00 76.38 162 TYR A C 1
ATOM 1192 O O . TYR A 1 162 ? 0.420 12.817 0.824 1.00 76.38 162 TYR A O 1
ATOM 1200 N N . PRO A 1 163 ? -0.206 14.941 0.426 1.00 71.00 163 PRO A N 1
ATOM 1201 C CA . PRO A 1 163 ? 0.762 15.527 1.351 1.00 71.00 163 PRO A CA 1
ATOM 1202 C C . PRO A 1 163 ? 0.595 15.001 2.781 1.00 71.00 163 PRO A C 1
ATOM 1204 O O . PRO A 1 163 ? -0.504 15.014 3.334 1.00 71.00 163 PRO A O 1
ATOM 1207 N N . TYR A 1 164 ? 1.695 14.568 3.404 1.00 70.81 164 TYR A N 1
ATOM 1208 C CA . TYR A 1 164 ? 1.668 13.917 4.721 1.00 70.81 164 TYR A CA 1
ATOM 1209 C C . TYR A 1 164 ? 1.004 14.759 5.815 1.00 70.81 164 TYR A C 1
ATOM 1211 O O . TYR A 1 164 ? 0.243 14.215 6.609 1.00 70.81 164 TYR A O 1
ATOM 1219 N N . GLU A 1 165 ? 1.277 16.064 5.869 1.00 64.81 165 GLU A N 1
ATOM 1220 C CA . GLU A 1 165 ? 0.733 16.959 6.900 1.00 64.81 165 GLU A CA 1
ATOM 1221 C C . GLU A 1 165 ? -0.789 17.134 6.763 1.00 64.81 165 GLU A C 1
ATOM 1223 O O . GLU A 1 165 ? -1.536 17.024 7.741 1.00 64.81 165 GLU A O 1
ATOM 1228 N N . GLU A 1 166 ? -1.264 17.319 5.530 1.00 75.00 166 GLU A N 1
ATOM 1229 C CA . GLU A 1 166 ? -2.690 17.430 5.223 1.00 75.00 166 GLU A CA 1
ATOM 1230 C C . GLU A 1 166 ? -3.413 16.100 5.478 1.00 75.00 166 GLU A C 1
ATOM 1232 O O . GLU A 1 166 ? -4.454 16.069 6.139 1.00 75.00 166 GLU A O 1
ATOM 1237 N N . ALA A 1 167 ? -2.843 14.984 5.011 1.00 71.88 167 ALA A N 1
ATOM 1238 C CA . ALA A 1 167 ? -3.402 13.653 5.220 1.00 71.88 167 ALA A CA 1
ATOM 1239 C C . ALA A 1 167 ? -3.463 13.291 6.708 1.00 71.88 167 ALA A C 1
ATOM 1241 O O . ALA A 1 167 ? -4.480 12.776 7.169 1.00 71.88 167 ALA A O 1
ATOM 1242 N N . ALA A 1 168 ? -2.411 13.595 7.475 1.00 73.06 168 ALA A N 1
ATOM 1243 C CA . ALA A 1 168 ? -2.380 13.373 8.917 1.00 73.06 168 ALA A CA 1
ATOM 1244 C C . ALA A 1 168 ? -3.479 14.172 9.627 1.00 73.06 168 ALA A C 1
ATOM 1246 O O . ALA A 1 168 ? -4.163 13.636 10.498 1.00 73.06 168 ALA A O 1
ATOM 1247 N N . SER A 1 169 ? -3.705 15.422 9.215 1.00 75.00 169 SER A N 1
ATOM 1248 C CA . SER A 1 169 ? -4.775 16.263 9.759 1.00 75.00 169 SER A CA 1
ATOM 1249 C C . SER A 1 169 ? -6.162 15.664 9.494 1.00 75.00 169 SER A C 1
ATOM 1251 O O . SER A 1 169 ? -6.994 15.580 10.405 1.00 75.00 169 SER A O 1
ATOM 1253 N N . VAL A 1 170 ? -6.409 15.172 8.274 1.00 78.50 170 VAL A N 1
ATOM 1254 C CA . VAL A 1 170 ? -7.656 14.470 7.918 1.00 78.50 170 VAL A CA 1
ATOM 1255 C C . VAL A 1 170 ? -7.799 13.156 8.693 1.00 78.50 170 VAL A C 1
ATOM 1257 O O . VAL A 1 170 ? -8.864 12.881 9.245 1.00 78.50 170 VAL A O 1
ATOM 1260 N N . ALA A 1 171 ? -6.735 12.360 8.791 1.00 77.38 171 ALA A N 1
ATOM 1261 C CA . ALA A 1 171 ? -6.745 11.087 9.501 1.00 77.38 171 ALA A CA 1
ATOM 1262 C C . ALA A 1 171 ? -7.057 11.283 10.990 1.00 77.38 171 ALA A C 1
ATOM 1264 O O . ALA A 1 171 ? -8.009 10.698 11.497 1.00 77.38 171 ALA A O 1
ATOM 1265 N N . ILE A 1 172 ? -6.312 12.151 11.683 1.00 75.25 172 ILE A N 1
ATOM 1266 C CA . ILE A 1 172 ? -6.466 12.396 13.125 1.00 75.25 172 ILE A CA 1
ATOM 1267 C C . ILE A 1 172 ? -7.847 12.974 13.441 1.00 75.25 172 ILE A C 1
ATOM 1269 O O . ILE A 1 172 ? -8.492 12.534 14.394 1.00 75.25 172 ILE A O 1
ATOM 1273 N N . SER A 1 173 ? -8.330 13.933 12.643 1.00 77.06 173 SER A N 1
ATOM 1274 C CA . SER A 1 173 ? -9.674 14.493 12.841 1.00 77.06 173 SER A CA 1
ATOM 1275 C C . SER A 1 173 ? -10.768 13.441 12.645 1.00 77.06 173 SER A C 1
ATOM 1277 O O . SER A 1 173 ? -11.678 13.358 13.466 1.00 77.06 173 SER A O 1
ATOM 1279 N N . THR A 1 174 ? -10.641 12.578 11.632 1.00 78.81 174 THR A N 1
ATOM 1280 C CA . THR A 1 174 ? -11.602 11.491 11.384 1.00 78.81 174 THR A CA 1
ATOM 1281 C C . THR A 1 174 ? -11.551 10.428 12.479 1.00 78.81 174 THR A C 1
ATOM 1283 O O . THR A 1 174 ? -12.592 9.976 12.943 1.00 78.81 174 THR A O 1
ATOM 1286 N N . VAL A 1 175 ? -10.358 10.052 12.945 1.00 76.69 175 VAL A N 1
ATOM 1287 C CA . VAL A 1 175 ? -10.181 9.141 14.086 1.00 76.69 175 VAL A CA 1
ATOM 1288 C C . VAL A 1 175 ? -10.898 9.703 15.312 1.00 76.69 175 VAL A C 1
ATOM 1290 O O . VAL A 1 175 ? -11.684 9.000 15.934 1.00 76.69 175 VAL A O 1
ATOM 1293 N N . LYS A 1 176 ? -10.692 10.982 15.635 1.00 75.44 176 LYS A N 1
ATOM 1294 C CA . LYS A 1 176 ? -11.345 11.619 16.784 1.00 75.44 176 LYS A CA 1
ATOM 1295 C C . LYS A 1 176 ? -12.876 11.643 16.669 1.00 75.44 176 LYS A C 1
ATOM 1297 O O . LYS A 1 176 ? -13.547 11.608 17.690 1.00 75.44 176 LYS A O 1
ATOM 1302 N N . GLU A 1 177 ? -13.415 11.723 15.454 1.00 82.25 177 GLU A N 1
ATOM 1303 C CA . GLU A 1 177 ? -14.861 11.775 15.197 1.00 82.25 177 GLU A CA 1
ATOM 1304 C C . GLU A 1 177 ? -15.525 10.385 15.166 1.00 82.25 177 GLU A C 1
ATOM 1306 O O . GLU A 1 177 ? -16.693 10.268 15.522 1.00 82.25 177 GLU A O 1
ATOM 1311 N N . PHE A 1 178 ? -14.812 9.333 14.741 1.00 77.06 178 PHE A N 1
ATOM 1312 C CA . PHE A 1 178 ? -15.420 8.026 14.435 1.00 77.06 178 PHE A CA 1
ATOM 1313 C C . PHE A 1 178 ? -14.854 6.829 15.213 1.00 77.06 178 PHE A C 1
ATOM 1315 O O . PHE A 1 178 ? -15.416 5.734 15.105 1.00 77.06 178 PHE A O 1
ATOM 1322 N N . ALA A 1 179 ? -13.781 7.003 15.991 1.00 66.38 179 ALA A N 1
ATOM 1323 C CA . ALA A 1 179 ? -13.142 5.912 16.734 1.00 66.38 179 ALA A CA 1
ATOM 1324 C C . ALA A 1 179 ? -13.878 5.487 18.012 1.00 66.38 179 ALA A C 1
ATOM 1326 O O . ALA A 1 179 ? -13.461 4.504 18.629 1.00 66.38 179 ALA A O 1
ATOM 1327 N N . ASP A 1 180 ? -14.953 6.180 18.403 1.00 63.72 180 ASP A N 1
ATOM 1328 C CA . ASP A 1 180 ? -15.807 5.743 19.511 1.00 63.72 180 ASP A CA 1
ATOM 1329 C C . ASP A 1 180 ? -16.187 4.263 19.311 1.00 63.72 180 ASP A C 1
ATOM 1331 O O . ASP A 1 180 ? -16.436 3.839 18.184 1.00 63.72 180 ASP A O 1
ATOM 1335 N N . ASP A 1 181 ? -16.165 3.465 20.380 1.00 56.84 181 ASP A N 1
ATOM 1336 C CA . ASP A 1 181 ? -16.370 2.000 20.405 1.00 56.84 181 ASP A CA 1
ATOM 1337 C C . ASP A 1 181 ? -15.187 1.105 19.971 1.00 56.84 181 ASP A C 1
ATOM 1339 O O . ASP A 1 181 ? -15.255 -0.113 20.156 1.00 56.84 181 ASP A O 1
ATOM 1343 N N . LEU A 1 182 ? -14.074 1.656 19.470 1.00 53.34 182 LEU A N 1
ATOM 1344 C CA . LEU A 1 182 ? -12.841 0.885 19.229 1.00 53.34 182 LEU A CA 1
ATOM 1345 C C . LEU A 1 182 ? -11.914 0.938 20.443 1.00 53.34 182 LEU A C 1
ATOM 1347 O O . LEU A 1 182 ? -11.839 1.953 21.128 1.00 53.34 182 LEU A O 1
ATOM 1351 N N . LYS A 1 183 ? -11.181 -0.142 20.730 1.00 41.59 183 LYS A N 1
ATOM 1352 C CA . LYS A 1 183 ? -10.250 -0.173 21.873 1.00 41.59 183 LYS A CA 1
ATOM 1353 C C . LYS A 1 183 ? -8.919 0.491 21.542 1.00 41.59 183 LYS A C 1
ATOM 1355 O O . LYS A 1 183 ? -8.359 1.200 22.376 1.00 41.59 183 LYS A O 1
ATOM 1360 N N . GLU A 1 184 ? -8.426 0.281 20.325 1.00 43.34 184 GLU A N 1
ATOM 1361 C CA . GLU A 1 184 ? -7.169 0.854 19.855 1.00 43.34 184 GLU A CA 1
ATOM 1362 C C . GLU A 1 184 ? -7.244 1.200 18.371 1.00 43.34 184 GLU A C 1
ATOM 1364 O O . GLU A 1 184 ? -7.625 0.365 17.546 1.00 43.34 184 GLU A O 1
ATOM 1369 N N . VAL A 1 185 ? -6.822 2.419 18.040 1.00 44.31 185 VAL A N 1
ATOM 1370 C CA . VAL A 1 185 ? -6.559 2.839 16.665 1.00 44.31 185 VAL A CA 1
ATOM 1371 C C . VAL A 1 185 ? -5.070 3.089 16.524 1.00 44.31 185 VAL A C 1
ATOM 1373 O O . VAL A 1 185 ? -4.507 3.882 17.276 1.00 44.31 185 VAL A O 1
ATOM 1376 N N . ASN A 1 186 ? -4.433 2.424 15.566 1.00 38.84 186 ASN A N 1
ATOM 1377 C CA . ASN A 1 186 ? -2.998 2.523 15.364 1.00 38.84 186 ASN A CA 1
ATOM 1378 C C . ASN A 1 186 ? -2.666 3.067 13.968 1.00 38.84 186 ASN A C 1
ATOM 1380 O O . ASN A 1 186 ? -2.555 2.276 13.029 1.00 38.84 186 ASN A O 1
ATOM 1384 N N . PRO A 1 187 ? -2.538 4.392 13.759 1.00 41.75 187 PRO A N 1
ATOM 1385 C CA . PRO A 1 187 ? -1.848 4.922 12.595 1.00 41.75 187 PRO A CA 1
ATOM 1386 C C . PRO A 1 187 ? -0.397 4.457 12.675 1.00 41.75 187 PRO A C 1
ATOM 1388 O O . PRO A 1 187 ? 0.463 5.058 13.321 1.00 41.75 187 PRO A O 1
ATOM 1391 N N . THR A 1 188 ? -0.134 3.335 12.022 1.00 36.34 188 THR A N 1
ATOM 1392 C CA . THR A 1 188 ? 1.219 2.892 11.797 1.00 36.34 188 THR A CA 1
ATOM 1393 C C . THR A 1 188 ? 1.767 3.801 10.713 1.00 36.34 188 THR A C 1
ATOM 1395 O O . THR A 1 188 ? 1.337 3.752 9.556 1.00 36.34 188 THR A O 1
ATOM 1398 N N . ASN A 1 189 ? 2.742 4.633 11.073 1.00 33.09 189 ASN A N 1
ATOM 1399 C CA . ASN A 1 189 ? 3.650 5.150 10.068 1.00 33.09 189 ASN A CA 1
ATOM 1400 C C . ASN A 1 189 ? 4.340 3.921 9.488 1.00 33.09 189 ASN A C 1
ATOM 1402 O O . ASN A 1 189 ? 5.290 3.390 10.073 1.00 33.09 189 ASN A O 1
ATOM 1406 N N . ILE A 1 190 ? 3.835 3.447 8.348 1.00 29.62 190 ILE A N 1
ATOM 1407 C CA . ILE A 1 190 ? 4.566 2.529 7.493 1.00 29.62 190 ILE A CA 1
ATOM 1408 C C . ILE A 1 190 ? 5.755 3.329 6.971 1.00 29.62 190 ILE A C 1
ATOM 1410 O O . ILE A 1 190 ? 5.763 3.856 5.864 1.00 29.62 190 ILE A O 1
ATOM 1414 N N . PHE A 1 191 ? 6.802 3.390 7.788 1.00 28.45 191 PHE A N 1
ATOM 1415 C CA . PHE A 1 191 ? 8.136 3.268 7.254 1.00 28.45 191 PHE A CA 1
ATOM 1416 C C . PHE A 1 191 ? 8.221 1.851 6.683 1.00 28.45 191 PHE A C 1
ATOM 1418 O O . PHE A 1 191 ? 8.715 0.928 7.325 1.00 28.45 191 PHE A O 1
ATOM 1425 N N . MET A 1 192 ? 7.806 1.692 5.424 1.00 25.36 192 MET A N 1
ATOM 1426 C CA . MET A 1 192 ? 8.700 0.958 4.544 1.00 25.36 192 MET A CA 1
ATOM 1427 C C . MET A 1 192 ? 10.013 1.735 4.648 1.00 25.36 192 MET A C 1
ATOM 1429 O O . MET A 1 192 ? 10.060 2.910 4.279 1.00 25.36 192 MET A O 1
ATOM 1433 N N . LEU A 1 193 ? 11.045 1.148 5.256 1.00 22.19 193 LEU A N 1
ATOM 1434 C CA . LEU A 1 193 ? 12.388 1.725 5.200 1.00 22.19 193 LEU A CA 1
ATOM 1435 C C . LEU A 1 193 ? 12.721 2.083 3.730 1.00 22.19 193 LEU A C 1
ATOM 1437 O O . LEU A 1 193 ? 12.172 1.481 2.803 1.00 22.19 193 LEU A O 1
ATOM 1441 N N . PRO A 1 194 ? 13.521 3.141 3.526 1.00 27.52 194 PRO A N 1
ATOM 1442 C CA . PRO A 1 194 ? 13.352 4.155 2.487 1.00 27.52 194 PRO A CA 1
ATOM 1443 C C . PRO A 1 194 ? 13.342 3.538 1.086 1.00 27.52 194 PRO A C 1
ATOM 1445 O O . PRO A 1 194 ? 14.377 3.185 0.535 1.00 27.52 194 PRO A O 1
ATOM 1448 N N . GLY A 1 195 ? 12.155 3.407 0.503 1.00 30.23 195 GLY A N 1
ATOM 1449 C CA . GLY A 1 195 ? 12.014 2.822 -0.834 1.00 30.23 195 GLY A CA 1
ATOM 1450 C C . GLY A 1 195 ? 10.677 3.083 -1.519 1.00 30.23 195 GLY A C 1
ATOM 1451 O O . GLY A 1 195 ? 10.542 2.823 -2.709 1.00 30.23 195 GLY A O 1
ATOM 1452 N N . GLY A 1 196 ? 9.699 3.644 -0.806 1.00 31.47 196 GLY A N 1
ATOM 1453 C CA . GLY A 1 196 ? 8.458 4.160 -1.380 1.00 31.47 196 GLY A CA 1
ATOM 1454 C C . GLY A 1 196 ? 8.510 5.675 -1.516 1.00 31.47 196 GLY A C 1
ATOM 1455 O O . GLY A 1 196 ? 7.705 6.362 -0.899 1.00 31.47 196 GLY A O 1
ATOM 1456 N N . ILE A 1 197 ? 9.488 6.210 -2.248 1.00 30.11 197 ILE A N 1
ATOM 1457 C CA . ILE A 1 197 ? 9.511 7.644 -2.544 1.00 30.11 197 ILE A CA 1
ATOM 1458 C C . ILE A 1 197 ? 8.487 7.916 -3.652 1.00 30.11 197 ILE A C 1
ATOM 1460 O O . ILE A 1 197 ? 8.611 7.392 -4.759 1.00 30.11 197 ILE A O 1
ATOM 1464 N N . SER A 1 198 ? 7.485 8.748 -3.357 1.00 30.09 198 SER A N 1
ATOM 1465 C CA . SER A 1 198 ? 6.726 9.472 -4.374 1.00 30.09 198 SER A CA 1
ATOM 1466 C C . SER A 1 198 ? 7.585 10.616 -4.901 1.00 30.09 198 SER A C 1
ATOM 1468 O O . SER A 1 198 ? 7.658 11.680 -4.299 1.00 30.09 198 SER A O 1
ATOM 1470 N N . VAL A 1 199 ? 8.276 10.383 -6.008 1.00 27.56 199 VAL A N 1
ATOM 1471 C CA . VAL A 1 199 ? 8.610 11.429 -6.974 1.00 27.56 199 VAL A CA 1
ATOM 1472 C C . VAL A 1 199 ? 8.767 10.754 -8.328 1.00 27.56 199 VAL A C 1
ATOM 1474 O O . VAL A 1 199 ? 9.463 9.747 -8.444 1.00 27.56 199 VAL A O 1
ATOM 1477 N N . ASP A 1 200 ? 8.198 11.352 -9.368 1.00 27.78 200 ASP A N 1
ATOM 1478 C CA . ASP A 1 200 ? 8.448 11.004 -10.774 1.00 27.78 200 ASP A CA 1
ATOM 1479 C C . ASP A 1 200 ? 9.915 11.238 -11.210 1.00 27.78 200 ASP A C 1
ATOM 1481 O O . ASP A 1 200 ? 10.274 11.075 -12.376 1.00 27.78 200 ASP A O 1
ATOM 1485 N N . THR A 1 201 ? 10.790 11.582 -10.260 1.00 30.02 201 THR A N 1
ATOM 1486 C CA . THR A 1 201 ? 12.211 11.869 -10.439 1.00 30.02 201 THR A CA 1
ATOM 1487 C C . THR A 1 201 ? 13.044 10.802 -9.738 1.00 30.02 201 THR A C 1
ATOM 1489 O O . THR A 1 201 ? 13.046 10.688 -8.513 1.00 30.02 201 THR A O 1
ATOM 1492 N N . VAL A 1 202 ? 13.783 10.022 -10.521 1.00 34.41 202 VAL A N 1
ATOM 1493 C CA . VAL A 1 202 ? 14.735 9.033 -10.026 1.00 34.41 202 VAL A CA 1
ATOM 1494 C C . VAL A 1 202 ? 16.133 9.652 -10.004 1.00 34.41 202 VAL A C 1
ATOM 1496 O O . VAL A 1 202 ? 16.575 10.246 -10.985 1.00 34.41 202 VAL A O 1
ATOM 1499 N N . TYR A 1 203 ? 16.828 9.526 -8.876 1.00 36.44 203 TYR A N 1
ATOM 1500 C CA . TYR A 1 203 ? 18.142 10.131 -8.660 1.00 36.44 203 TYR A CA 1
ATOM 1501 C C . TYR A 1 203 ? 19.259 9.113 -8.909 1.00 36.44 203 TYR A C 1
ATOM 1503 O O . TYR A 1 203 ? 19.208 8.009 -8.369 1.00 36.44 203 TYR A O 1
ATOM 1511 N N . CYS A 1 204 ? 20.265 9.481 -9.702 1.00 34.25 204 CYS A N 1
ATOM 1512 C CA . CYS A 1 204 ? 21.519 8.735 -9.855 1.00 34.25 204 CYS A CA 1
ATOM 1513 C C . CYS A 1 204 ? 22.630 9.468 -9.085 1.00 34.25 204 CYS A C 1
ATOM 1515 O O . CYS A 1 204 ? 22.654 10.701 -9.093 1.00 34.25 204 CYS A O 1
ATOM 1517 N N . PHE A 1 205 ? 23.544 8.741 -8.440 1.00 42.03 205 PHE A N 1
ATOM 1518 C CA . PHE A 1 205 ? 24.573 9.312 -7.554 1.00 42.03 205 PHE A CA 1
ATOM 1519 C C . PHE A 1 205 ? 25.969 9.182 -8.135 1.00 42.03 205 PHE A C 1
ATOM 1521 O O . PHE A 1 205 ? 26.293 8.140 -8.686 1.00 42.03 205 PHE A O 1
ATOM 1528 N N . CYS A 1 206 ? 26.807 10.194 -7.949 1.00 39.31 206 CYS A N 1
ATOM 1529 C CA . CYS A 1 206 ? 28.227 10.147 -8.285 1.00 39.31 206 CYS A CA 1
ATOM 1530 C C . CYS A 1 206 ? 29.032 9.860 -7.004 1.00 39.31 206 CYS A C 1
ATOM 1532 O O . CYS A 1 206 ? 29.127 10.758 -6.175 1.00 39.31 206 CYS A O 1
ATOM 1534 N N . LEU A 1 207 ? 29.545 8.645 -6.778 1.00 34.69 207 LEU A N 1
ATOM 1535 C CA . LEU A 1 207 ? 30.164 8.276 -5.487 1.00 34.69 207 LEU A CA 1
ATOM 1536 C C . LEU A 1 207 ? 31.610 8.794 -5.349 1.00 34.69 207 LEU A C 1
ATOM 1538 O O . LEU A 1 207 ? 32.365 8.798 -6.319 1.00 34.69 207 LEU A O 1
ATOM 1542 N N . ASP A 1 208 ? 32.000 9.191 -4.132 1.00 33.66 208 ASP A N 1
ATOM 1543 C CA . ASP A 1 208 ? 33.406 9.400 -3.752 1.00 33.66 208 ASP A CA 1
ATOM 1544 C C . ASP A 1 208 ? 34.052 8.039 -3.393 1.00 33.66 208 ASP A C 1
ATOM 1546 O O . ASP A 1 208 ? 33.491 7.315 -2.563 1.00 33.66 208 ASP A O 1
ATOM 1550 N N . PRO A 1 209 ? 35.211 7.669 -3.977 1.00 31.98 209 PRO A N 1
ATOM 1551 C CA . PRO A 1 209 ? 35.871 6.381 -3.741 1.00 31.98 209 PRO A CA 1
ATOM 1552 C C . PRO A 1 209 ? 36.334 6.128 -2.291 1.00 31.98 209 PRO A C 1
ATOM 1554 O O . PRO A 1 209 ? 36.772 5.020 -1.989 1.00 31.98 209 PRO A O 1
ATOM 1557 N N . ALA A 1 210 ? 36.253 7.106 -1.381 1.00 31.42 210 ALA A N 1
ATOM 1558 C CA . ALA A 1 210 ? 36.710 6.973 0.005 1.00 31.42 210 ALA A CA 1
ATOM 1559 C C . ALA A 1 210 ? 35.659 6.469 1.028 1.00 31.42 210 ALA A C 1
ATOM 1561 O O . ALA A 1 210 ? 35.989 6.378 2.213 1.00 31.42 210 ALA A O 1
ATOM 1562 N N . PHE A 1 211 ? 34.409 6.162 0.642 1.00 35.53 211 PHE A N 1
ATOM 1563 C CA . PHE A 1 211 ? 33.312 5.957 1.611 1.00 35.53 211 PHE A CA 1
ATOM 1564 C C . PHE A 1 211 ? 32.599 4.592 1.564 1.00 35.53 211 PHE A C 1
ATOM 1566 O O . PHE A 1 211 ? 32.043 4.181 0.554 1.00 35.53 211 PHE A O 1
ATOM 1573 N N . ASP A 1 212 ? 32.506 3.957 2.740 1.00 30.66 212 ASP A N 1
ATOM 1574 C CA . ASP A 1 212 ? 32.078 2.560 2.949 1.00 30.66 212 ASP A CA 1
ATOM 1575 C C . ASP A 1 212 ? 30.619 2.395 3.459 1.00 30.66 212 ASP A C 1
ATOM 1577 O O . ASP A 1 212 ? 30.254 1.374 4.043 1.00 30.66 212 ASP A O 1
ATOM 1581 N N . LYS A 1 213 ? 29.744 3.410 3.321 1.00 33.34 213 LYS A N 1
ATOM 1582 C CA . LYS A 1 213 ? 28.355 3.357 3.848 1.00 33.34 213 LYS A CA 1
ATOM 1583 C C . LYS A 1 213 ? 27.322 4.012 2.917 1.00 33.34 213 LYS A C 1
ATOM 1585 O O . LYS A 1 213 ? 27.096 5.215 2.963 1.00 33.34 213 LYS A O 1
ATOM 1590 N N . ILE A 1 214 ? 26.630 3.181 2.130 1.00 36.09 214 ILE A N 1
ATOM 1591 C CA . ILE A 1 214 ? 25.672 3.559 1.062 1.00 36.09 214 ILE A CA 1
ATOM 1592 C C . ILE A 1 214 ? 24.222 3.814 1.563 1.00 36.09 214 ILE A C 1
ATOM 1594 O O . ILE A 1 214 ? 23.367 4.305 0.828 1.00 36.09 214 ILE A O 1
ATOM 1598 N N . VAL A 1 215 ? 23.912 3.551 2.837 1.00 30.80 215 VAL A N 1
ATOM 1599 C CA . VAL A 1 215 ? 22.517 3.411 3.325 1.00 30.80 215 VAL A CA 1
ATOM 1600 C C . VAL A 1 215 ? 21.727 4.733 3.466 1.00 30.80 215 VAL A C 1
ATOM 1602 O O . VAL A 1 215 ? 20.500 4.711 3.470 1.00 30.80 215 VAL A O 1
ATOM 1605 N N . TYR A 1 216 ? 22.377 5.898 3.522 1.00 31.30 216 TYR A N 1
ATOM 1606 C CA . TYR A 1 216 ? 21.723 7.163 3.922 1.00 31.30 216 TYR A CA 1
ATOM 1607 C C . TYR A 1 216 ? 21.395 8.142 2.779 1.00 31.30 216 TYR A C 1
ATOM 1609 O O . TYR A 1 216 ? 20.876 9.232 3.011 1.00 31.30 216 TYR A O 1
ATOM 1617 N N . ILE A 1 217 ? 21.662 7.757 1.532 1.00 38.84 217 ILE A N 1
ATOM 1618 C CA . ILE A 1 217 ? 21.638 8.674 0.386 1.00 38.84 217 ILE A CA 1
ATOM 1619 C C . ILE A 1 217 ? 20.207 9.115 0.008 1.00 38.84 217 ILE A C 1
ATOM 1621 O O . ILE A 1 217 ? 19.978 10.282 -0.285 1.00 38.84 217 ILE A O 1
ATOM 1625 N N . LEU A 1 218 ? 19.199 8.242 0.101 1.00 35.97 218 LEU A N 1
ATOM 1626 C CA . LEU A 1 218 ? 17.862 8.531 -0.447 1.00 35.97 218 LEU A CA 1
ATOM 1627 C C . LEU A 1 218 ? 16.996 9.529 0.345 1.00 35.97 218 LEU A C 1
ATOM 1629 O O . LEU A 1 218 ? 16.173 10.223 -0.248 1.00 35.97 218 LEU A O 1
ATOM 1633 N N . LEU A 1 219 ? 17.210 9.655 1.657 1.00 32.47 219 LEU A N 1
ATOM 1634 C CA . LEU A 1 219 ? 16.463 10.582 2.523 1.00 32.47 219 LEU A CA 1
ATOM 1635 C C . LEU A 1 219 ? 16.936 12.040 2.399 1.00 32.47 219 LEU A C 1
ATOM 1637 O O . LEU A 1 219 ? 16.128 12.958 2.531 1.00 32.47 219 LEU A O 1
ATOM 1641 N N . ALA A 1 220 ? 18.223 12.261 2.116 1.00 35.69 220 ALA A N 1
ATOM 1642 C CA . ALA A 1 220 ? 18.803 13.600 2.012 1.00 35.69 220 ALA A CA 1
ATOM 1643 C C . ALA A 1 220 ? 18.414 14.332 0.713 1.00 35.69 220 ALA A C 1
ATOM 1645 O O . ALA A 1 220 ? 18.276 15.553 0.701 1.00 35.69 220 ALA A O 1
ATOM 1646 N N . ILE A 1 221 ? 18.167 13.594 -0.371 1.00 41.44 221 ILE A N 1
ATOM 1647 C CA . ILE A 1 221 ? 17.909 14.172 -1.701 1.00 41.44 221 ILE A CA 1
ATOM 1648 C C . ILE A 1 221 ? 16.506 14.768 -1.817 1.00 41.44 221 ILE A C 1
ATOM 1650 O O . ILE A 1 221 ? 16.323 15.784 -2.479 1.00 41.44 221 ILE A O 1
ATOM 1654 N N . HIS A 1 222 ? 15.515 14.176 -1.142 1.00 39.91 222 HIS A N 1
ATOM 1655 C CA . HIS A 1 222 ? 14.128 14.645 -1.193 1.00 39.91 222 HIS A CA 1
ATOM 1656 C C . HIS A 1 222 ? 13.967 16.084 -0.678 1.00 39.91 222 HIS A C 1
ATOM 1658 O O . HIS A 1 222 ? 13.127 16.822 -1.176 1.00 39.91 222 HIS A O 1
ATOM 1664 N N . LYS A 1 223 ? 14.798 16.507 0.283 1.00 36.22 223 LYS A N 1
ATOM 1665 C CA . LYS A 1 223 ? 14.791 17.885 0.795 1.00 36.22 223 LYS A CA 1
ATOM 1666 C C . LYS A 1 223 ? 15.666 18.854 -0.015 1.00 36.22 223 LYS A C 1
ATOM 1668 O O . LYS A 1 223 ? 15.494 20.058 0.126 1.00 36.22 223 LYS A O 1
ATOM 1673 N N . ALA A 1 224 ? 16.601 18.348 -0.823 1.00 36.16 224 ALA A N 1
ATOM 1674 C CA . ALA A 1 224 ? 17.552 19.147 -1.601 1.00 36.16 224 ALA A CA 1
ATOM 1675 C C . ALA A 1 224 ? 17.055 19.481 -3.020 1.00 36.16 224 ALA A C 1
ATOM 1677 O O . ALA A 1 224 ? 17.424 20.507 -3.587 1.00 36.16 224 ALA A O 1
ATOM 1678 N N . ALA A 1 225 ? 16.237 18.606 -3.606 1.00 39.78 225 ALA A N 1
ATOM 1679 C CA . ALA A 1 225 ? 15.815 18.689 -4.997 1.00 39.78 225 ALA A CA 1
ATOM 1680 C C . ALA A 1 225 ? 14.613 19.630 -5.189 1.00 39.78 225 ALA A C 1
ATOM 1682 O O . ALA A 1 225 ? 13.458 19.205 -5.187 1.00 39.78 225 ALA A O 1
ATOM 1683 N N . GLY A 1 226 ? 14.896 20.915 -5.411 1.00 33.75 226 GLY A N 1
ATOM 1684 C CA . GLY A 1 226 ? 13.983 21.805 -6.127 1.00 33.75 226 GLY A CA 1
ATOM 1685 C C . GLY A 1 226 ? 13.719 21.277 -7.544 1.00 33.75 226 GLY A C 1
ATOM 1686 O O . GLY A 1 226 ? 14.592 20.705 -8.195 1.00 33.75 226 GLY A O 1
ATOM 1687 N N . THR A 1 227 ? 12.487 21.422 -8.012 1.00 33.16 227 THR A N 1
ATOM 1688 C CA . THR A 1 227 ? 11.966 20.893 -9.275 1.00 33.16 227 THR A CA 1
ATOM 1689 C C . THR A 1 227 ? 12.594 21.564 -10.503 1.00 33.16 227 THR A C 1
ATOM 1691 O O . THR A 1 227 ? 12.097 22.579 -10.980 1.00 33.16 227 THR A O 1
ATOM 1694 N N . GLN A 1 228 ? 13.646 20.970 -11.078 1.00 29.67 228 GLN A N 1
ATOM 1695 C CA . GLN A 1 228 ? 14.012 21.169 -12.488 1.00 29.67 228 GLN A CA 1
ATOM 1696 C C . GLN A 1 228 ? 14.897 20.033 -13.026 1.00 29.67 228 GLN A C 1
ATOM 1698 O O . GLN A 1 228 ? 15.729 19.476 -12.315 1.00 29.67 228 GLN A O 1
ATOM 1703 N N . LEU A 1 229 ? 14.708 19.684 -14.304 1.00 32.12 229 LEU A N 1
ATOM 1704 C CA . LEU A 1 229 ? 15.591 18.780 -15.043 1.00 32.12 229 LEU A CA 1
ATOM 1705 C C . LEU A 1 229 ? 16.949 19.481 -15.220 1.00 32.12 229 LEU A C 1
ATOM 1707 O O . LEU A 1 229 ? 17.060 20.431 -15.993 1.00 32.12 229 LEU A O 1
ATOM 1711 N N . GLY A 1 230 ? 17.970 19.046 -14.488 1.00 40.09 230 GLY A N 1
ATOM 1712 C CA . GLY A 1 230 ? 19.289 19.669 -14.512 1.00 40.09 230 GLY A CA 1
ATOM 1713 C C . GLY A 1 230 ? 20.298 18.900 -13.667 1.00 40.09 230 GLY A C 1
ATOM 1714 O O . GLY A 1 230 ? 19.933 18.102 -12.805 1.00 40.09 230 GLY A O 1
ATOM 1715 N N . ILE A 1 231 ? 21.580 19.116 -13.949 1.00 36.97 231 ILE A N 1
ATOM 1716 C CA . ILE A 1 231 ? 22.669 18.646 -13.096 1.00 36.97 231 ILE A CA 1
ATOM 1717 C C . ILE A 1 231 ? 22.729 19.596 -11.897 1.00 36.97 231 ILE A C 1
ATOM 1719 O O . ILE A 1 231 ? 23.067 20.765 -12.067 1.00 36.97 231 ILE A O 1
ATOM 1723 N N . ALA A 1 232 ? 22.428 19.110 -10.694 1.00 45.72 232 ALA A N 1
ATOM 1724 C CA . ALA A 1 232 ? 22.742 19.836 -9.469 1.00 45.72 232 ALA A CA 1
ATOM 1725 C C . ALA A 1 232 ? 24.192 19.512 -9.081 1.00 45.72 232 ALA A C 1
ATOM 1727 O O . ALA A 1 232 ? 24.461 18.577 -8.325 1.00 45.72 232 ALA A O 1
ATOM 1728 N N . CYS A 1 233 ? 25.139 20.246 -9.666 1.00 38.78 233 CYS A N 1
ATOM 1729 C CA . CYS A 1 233 ? 26.532 20.234 -9.229 1.00 38.78 233 CYS A CA 1
ATOM 1730 C C . CYS A 1 233 ? 26.733 21.362 -8.211 1.00 38.78 233 CYS A C 1
ATOM 1732 O O . CYS A 1 233 ? 26.535 22.529 -8.530 1.00 38.78 233 CYS A O 1
ATOM 1734 N N . ASN A 1 234 ? 27.170 20.991 -7.009 1.00 36.81 234 ASN A N 1
ATOM 1735 C CA . ASN A 1 234 ? 27.742 21.850 -5.964 1.00 36.81 234 ASN A CA 1
ATOM 1736 C C . ASN A 1 234 ? 26.856 22.852 -5.204 1.00 36.81 234 ASN A C 1
ATOM 1738 O O . ASN A 1 234 ? 27.294 23.271 -4.140 1.00 36.81 234 ASN A O 1
ATOM 1742 N N . ASP A 1 235 ? 25.620 23.136 -5.616 1.00 37.00 235 ASP A N 1
ATOM 1743 C CA . ASP A 1 235 ? 24.696 23.986 -4.836 1.00 37.00 235 ASP A CA 1
ATOM 1744 C C . ASP A 1 235 ? 23.497 23.192 -4.299 1.00 37.00 235 ASP A C 1
ATOM 1746 O O . ASP A 1 235 ? 22.340 23.579 -4.454 1.00 37.00 235 ASP A O 1
ATOM 1750 N N . ILE A 1 236 ? 23.758 22.046 -3.662 1.00 39.69 236 ILE A N 1
ATOM 1751 C CA . ILE A 1 236 ? 22.748 21.459 -2.778 1.00 39.69 236 ILE A CA 1
ATOM 1752 C C . ILE A 1 236 ? 22.687 22.392 -1.563 1.00 39.69 236 ILE A C 1
ATOM 1754 O O . ILE A 1 236 ? 23.683 22.443 -0.834 1.00 39.69 236 ILE A O 1
ATOM 1758 N N . PRO A 1 237 ? 21.590 23.149 -1.330 1.00 35.06 237 PRO A N 1
ATOM 1759 C CA . PRO A 1 237 ? 21.475 23.938 -0.110 1.00 35.06 237 PRO A CA 1
ATOM 1760 C C . PRO A 1 237 ? 21.730 22.999 1.064 1.00 35.06 237 PRO A C 1
ATOM 1762 O O . PRO A 1 237 ? 21.269 21.859 1.024 1.00 35.06 237 PRO A O 1
ATOM 1765 N N . GLU A 1 238 ? 22.500 23.441 2.060 1.00 37.72 238 GLU A N 1
ATOM 1766 C CA . GLU A 1 238 ? 22.771 22.680 3.281 1.00 37.72 238 GLU A CA 1
ATOM 1767 C C . GLU A 1 238 ? 21.444 22.258 3.917 1.00 37.72 238 GLU A C 1
ATOM 1769 O O . GLU A 1 238 ? 20.853 22.959 4.738 1.00 37.72 238 GLU A O 1
ATOM 1774 N N . VAL A 1 239 ? 20.928 21.099 3.515 1.00 35.41 239 VAL A N 1
ATOM 1775 C CA . VAL A 1 239 ? 19.773 20.513 4.157 1.00 35.41 239 VAL A CA 1
ATOM 1776 C C . VAL A 1 239 ? 20.318 19.944 5.448 1.00 35.41 239 VAL A C 1
ATOM 1778 O O . VAL A 1 239 ? 20.856 18.839 5.482 1.00 35.41 239 VAL A O 1
ATOM 1781 N N . ASN A 1 240 ? 20.205 20.736 6.507 1.00 32.94 240 ASN A N 1
ATOM 1782 C CA . ASN A 1 240 ? 20.576 20.359 7.857 1.00 32.94 240 ASN A CA 1
ATOM 1783 C C . ASN A 1 240 ? 19.623 19.255 8.357 1.00 32.94 240 ASN A C 1
ATOM 1785 O O . ASN A 1 240 ? 18.654 19.493 9.074 1.00 32.94 240 ASN A O 1
ATOM 1789 N N . LEU A 1 241 ? 19.858 18.030 7.889 1.00 36.94 241 LEU A N 1
ATOM 1790 C CA . LEU A 1 241 ? 19.372 16.786 8.465 1.00 36.94 241 LEU A CA 1
ATOM 1791 C C . LEU A 1 241 ? 20.442 16.331 9.454 1.00 36.94 241 LEU A C 1
ATOM 1793 O O . LEU A 1 241 ? 21.279 15.505 9.102 1.00 36.94 241 LEU A O 1
ATOM 1797 N N . GLU A 1 242 ? 20.473 16.944 10.639 1.00 38.53 242 GLU A N 1
ATOM 1798 C CA . GLU A 1 242 ? 21.310 16.505 11.769 1.00 38.53 242 GLU A CA 1
ATOM 1799 C C . GLU A 1 242 ? 22.759 16.121 11.371 1.00 38.53 242 GLU A C 1
ATOM 1801 O O . GLU A 1 242 ? 23.267 15.066 11.741 1.00 38.53 242 GLU A O 1
ATOM 1806 N N . GLY A 1 243 ? 23.431 16.955 10.564 1.00 40.75 243 GLY A N 1
ATOM 1807 C CA . GLY A 1 243 ? 24.841 16.752 10.195 1.00 40.75 243 GLY A CA 1
ATOM 1808 C C . GLY A 1 243 ? 25.142 15.710 9.104 1.00 40.75 243 GLY A C 1
ATOM 1809 O O . GLY A 1 243 ? 26.309 15.355 8.930 1.00 40.75 243 GLY A O 1
ATOM 1810 N N . PHE A 1 244 ? 24.154 15.218 8.345 1.00 38.91 244 PHE A N 1
ATOM 1811 C CA . PHE A 1 244 ? 24.403 14.252 7.267 1.00 38.91 244 PHE A CA 1
ATOM 1812 C C . PHE A 1 244 ? 24.703 14.921 5.910 1.00 38.91 244 PHE A C 1
ATOM 1814 O O . PHE A 1 244 ? 23.838 15.566 5.318 1.00 38.91 244 PHE A O 1
ATOM 1821 N N . LYS A 1 245 ? 25.915 14.715 5.375 1.00 48.59 245 LYS A N 1
ATOM 1822 C CA . LYS A 1 245 ? 26.313 15.132 4.019 1.00 48.59 245 LYS A CA 1
ATOM 1823 C C . LYS A 1 245 ? 26.200 13.949 3.060 1.00 48.59 245 LYS A C 1
ATOM 1825 O O . LYS A 1 245 ? 26.716 12.871 3.348 1.00 48.59 245 LYS A O 1
ATOM 1830 N N . LEU A 1 246 ? 25.553 14.151 1.911 1.00 50.62 246 LEU A N 1
ATOM 1831 C CA . LEU A 1 246 ? 25.548 13.163 0.831 1.00 50.62 246 LEU A CA 1
ATOM 1832 C C . LEU A 1 246 ? 26.999 12.865 0.407 1.00 50.62 246 LEU A C 1
ATOM 1834 O O . LEU A 1 246 ? 27.696 13.800 0.009 1.00 50.62 246 LEU A O 1
ATOM 1838 N N . PRO A 1 247 ? 27.465 11.602 0.455 1.00 57.94 247 PRO A N 1
ATOM 1839 C CA . PRO A 1 247 ? 28.804 11.211 0.011 1.00 57.94 247 PRO A CA 1
ATOM 1840 C C . PRO A 1 247 ? 28.858 11.094 -1.522 1.00 57.94 247 PRO A C 1
ATOM 1842 O O . PRO A 1 247 ? 29.372 10.121 -2.072 1.00 57.94 247 PRO A O 1
ATOM 1845 N N . ALA A 1 248 ? 28.245 12.053 -2.216 1.00 59.56 248 ALA A N 1
ATOM 1846 C CA . ALA A 1 248 ? 28.192 12.103 -3.662 1.00 59.56 248 ALA A CA 1
ATOM 1847 C C . ALA A 1 248 ? 28.604 13.490 -4.160 1.00 59.56 248 ALA A C 1
ATOM 1849 O O . ALA A 1 248 ? 28.177 14.501 -3.603 1.00 59.56 248 ALA A O 1
ATOM 1850 N N . SER A 1 249 ? 29.414 13.535 -5.217 1.00 62.50 249 SER A N 1
ATOM 1851 C CA . SER A 1 249 ? 29.859 14.792 -5.837 1.00 62.50 249 SER A CA 1
ATOM 1852 C C . SER A 1 249 ? 28.765 15.454 -6.679 1.00 62.50 249 SER A C 1
ATOM 1854 O O . SER A 1 249 ? 28.796 16.662 -6.900 1.00 62.50 249 SER A O 1
ATOM 1856 N N . CYS A 1 250 ? 27.782 14.672 -7.131 1.00 65.06 250 CYS A N 1
ATOM 1857 C CA . CYS A 1 250 ? 26.634 15.145 -7.889 1.00 65.06 250 CYS A CA 1
ATOM 1858 C C . CYS A 1 250 ? 25.436 14.199 -7.811 1.00 65.06 250 CYS A C 1
ATOM 1860 O O . CYS A 1 250 ? 25.562 13.005 -7.512 1.00 65.06 250 CYS A O 1
ATOM 1862 N N . VAL A 1 251 ? 24.269 14.759 -8.142 1.00 65.88 251 VAL A N 1
ATOM 1863 C CA . VAL A 1 251 ? 23.025 14.022 -8.357 1.00 65.88 251 VAL A CA 1
ATOM 1864 C C . VAL A 1 251 ? 22.532 14.278 -9.780 1.00 65.88 251 VAL A C 1
ATOM 1866 O O . VAL A 1 251 ? 22.366 15.425 -10.196 1.00 65.88 251 VAL A O 1
ATOM 1869 N N . ILE A 1 252 ? 22.284 13.203 -10.530 1.00 65.69 252 ILE A N 1
ATOM 1870 C CA . ILE A 1 252 ? 21.694 13.268 -11.871 1.00 65.69 252 ILE A CA 1
ATOM 1871 C C . ILE A 1 252 ? 20.222 12.887 -11.769 1.00 65.69 252 ILE A C 1
ATOM 1873 O O . ILE A 1 252 ? 19.878 11.779 -11.350 1.00 65.69 252 ILE A O 1
ATOM 1877 N N . HIS A 1 253 ? 19.356 13.809 -12.174 1.00 62.88 253 HIS A N 1
ATOM 1878 C CA . HIS A 1 253 ? 17.913 13.618 -12.179 1.00 62.88 253 HIS A CA 1
ATOM 1879 C C . HIS A 1 253 ? 17.485 12.974 -13.497 1.00 62.88 253 HIS A C 1
ATOM 1881 O O . HIS A 1 253 ? 17.822 13.468 -14.573 1.00 62.88 253 HIS A O 1
ATOM 1887 N N . THR A 1 254 ? 16.725 11.883 -13.422 1.00 64.94 254 THR A N 1
ATOM 1888 C CA . THR A 1 254 ? 16.161 11.220 -14.601 1.00 64.94 254 THR A CA 1
ATOM 1889 C C . THR A 1 254 ? 14.713 10.819 -14.359 1.00 64.94 254 THR A C 1
ATOM 1891 O O . THR A 1 254 ? 14.309 10.547 -13.229 1.00 64.94 254 THR A O 1
ATOM 1894 N N . VAL A 1 255 ? 13.918 10.786 -15.424 1.00 69.62 255 VAL A N 1
ATOM 1895 C CA . VAL A 1 255 ? 12.508 10.390 -15.368 1.00 69.62 255 VAL A CA 1
ATOM 1896 C C . VAL A 1 255 ? 12.386 9.008 -15.987 1.00 69.62 255 VAL A C 1
ATOM 1898 O O . VAL A 1 255 ? 12.690 8.803 -17.163 1.00 69.62 255 VAL A O 1
ATOM 1901 N N . GLY A 1 256 ? 11.973 8.042 -15.172 1.00 70.62 256 GLY A N 1
ATOM 1902 C CA . GLY A 1 256 ? 11.675 6.691 -15.632 1.00 70.62 256 GLY A CA 1
ATOM 1903 C C . GLY A 1 256 ? 10.227 6.577 -16.128 1.00 70.62 256 GLY A C 1
ATOM 1904 O O . GLY A 1 256 ? 9.358 7.289 -15.632 1.00 70.62 256 GLY A O 1
ATOM 1905 N N . PRO A 1 257 ? 9.918 5.661 -17.062 1.00 75.12 257 PRO A N 1
ATOM 1906 C CA . PRO A 1 257 ? 8.552 5.483 -17.549 1.00 75.12 257 PRO A CA 1
ATOM 1907 C C . PRO A 1 257 ? 7.645 4.861 -16.490 1.00 75.12 257 PRO A C 1
ATOM 1909 O O . PRO A 1 257 ? 8.092 3.995 -15.729 1.00 75.12 257 PRO A O 1
ATOM 1912 N N . VAL A 1 258 ? 6.357 5.206 -16.533 1.00 73.75 258 VAL A N 1
ATOM 1913 C CA . VAL A 1 258 ? 5.296 4.436 -15.873 1.00 73.75 258 VAL A CA 1
ATOM 1914 C C . VAL A 1 258 ? 4.929 3.247 -16.758 1.00 73.75 258 VAL A C 1
ATOM 1916 O O . VAL A 1 258 ? 4.497 3.419 -17.898 1.00 73.75 258 VAL A O 1
ATOM 1919 N N . TYR A 1 259 ? 5.112 2.028 -16.248 1.00 71.56 259 TYR A N 1
ATOM 1920 C CA . TYR A 1 259 ? 5.152 0.814 -17.068 1.00 71.56 259 TYR A CA 1
ATOM 1921 C C . TYR A 1 259 ? 3.899 0.585 -17.922 1.00 71.56 259 TYR A C 1
ATOM 1923 O O . TYR A 1 259 ? 4.015 0.203 -19.084 1.00 71.56 259 TYR A O 1
ATOM 1931 N N . TYR A 1 260 ? 2.714 0.826 -17.358 1.00 65.69 260 TYR A N 1
ATOM 1932 C CA . TYR A 1 260 ? 1.436 0.553 -18.023 1.00 65.69 260 TYR A CA 1
ATOM 1933 C C . TYR A 1 260 ? 0.912 1.706 -18.890 1.00 65.69 260 TYR A C 1
ATOM 1935 O O . TYR A 1 260 ? -0.005 1.484 -19.677 1.00 65.69 260 TYR A O 1
ATOM 1943 N N . PHE A 1 261 ? 1.467 2.914 -18.759 1.00 65.94 261 PHE A N 1
ATOM 1944 C CA . PHE A 1 261 ? 1.021 4.092 -19.517 1.00 65.94 261 PHE A CA 1
ATOM 1945 C C . PHE A 1 261 ? 1.956 4.455 -20.671 1.00 65.94 261 PHE A C 1
ATOM 1947 O O . PHE A 1 261 ? 1.560 5.171 -21.589 1.00 65.94 261 PHE A O 1
ATOM 1954 N N . GLU A 1 262 ? 3.189 3.955 -20.650 1.00 70.19 262 GLU A N 1
ATOM 1955 C CA . GLU A 1 262 ? 4.155 4.203 -21.708 1.00 70.19 262 GLU A CA 1
ATOM 1956 C C . GLU A 1 262 ? 3.921 3.276 -22.910 1.00 70.19 262 GLU A C 1
ATOM 1958 O O . GLU A 1 262 ? 3.716 2.072 -22.757 1.00 70.19 262 GLU A O 1
ATOM 1963 N N . ARG A 1 263 ? 4.010 3.817 -24.134 1.00 75.38 263 ARG A N 1
ATOM 1964 C CA . ARG A 1 263 ? 3.845 3.014 -25.364 1.00 75.38 263 ARG A CA 1
ATOM 1965 C C . ARG A 1 263 ? 5.003 2.044 -25.578 1.00 75.38 263 ARG A C 1
ATOM 1967 O O . ARG A 1 263 ? 4.810 0.948 -26.097 1.00 75.38 263 ARG A O 1
ATOM 1974 N N . ASN A 1 264 ? 6.209 2.455 -25.196 1.00 86.44 264 ASN A N 1
ATOM 1975 C CA . ASN A 1 264 ? 7.406 1.626 -25.251 1.00 86.44 264 ASN A CA 1
ATOM 19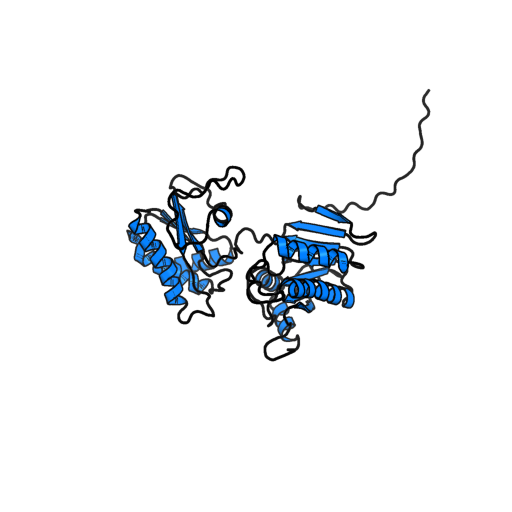76 C C . ASN A 1 264 ? 8.224 1.770 -23.954 1.00 86.44 264 ASN A C 1
ATOM 1978 O O . ASN A 1 264 ? 9.266 2.432 -23.941 1.00 86.44 264 ASN A O 1
ATOM 1982 N N . PRO A 1 265 ? 7.779 1.137 -22.851 1.00 79.75 265 PRO A N 1
ATOM 1983 C CA . PRO A 1 265 ? 8.420 1.283 -21.546 1.00 79.75 265 PRO A CA 1
ATOM 1984 C C . PRO A 1 265 ? 9.859 0.758 -21.545 1.00 79.75 265 PRO A C 1
ATOM 1986 O O . PRO A 1 265 ? 10.672 1.181 -20.729 1.00 79.75 265 PRO A O 1
ATOM 1989 N N . VAL A 1 266 ? 10.208 -0.167 -22.444 1.00 90.06 266 VAL A N 1
ATOM 1990 C CA . VAL A 1 266 ? 11.576 -0.692 -22.57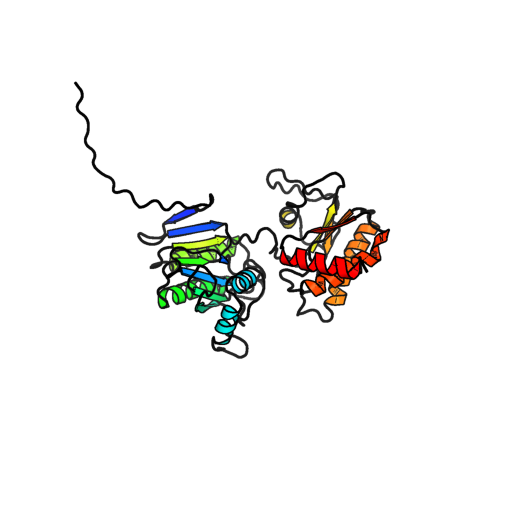5 1.00 90.06 266 VAL A CA 1
ATOM 1991 C C . VAL A 1 266 ? 12.510 0.378 -23.127 1.00 90.06 266 VAL A C 1
ATOM 1993 O O . VAL A 1 266 ? 13.556 0.633 -22.534 1.00 90.06 266 VAL A O 1
ATOM 1996 N N . ALA A 1 267 ? 12.118 1.042 -24.217 1.00 84.94 267 ALA A N 1
ATOM 1997 C CA . ALA A 1 267 ? 12.908 2.124 -24.794 1.00 84.94 267 ALA A CA 1
ATOM 1998 C C . ALA A 1 267 ? 13.024 3.319 -23.836 1.00 84.94 267 ALA A C 1
ATOM 2000 O O . ALA A 1 267 ? 14.125 3.826 -23.638 1.00 84.94 267 ALA A O 1
ATOM 2001 N N . SER A 1 268 ? 11.926 3.726 -23.190 1.00 81.56 268 SER A N 1
ATOM 2002 C CA . SER A 1 268 ? 11.948 4.842 -22.237 1.00 81.56 268 SER A CA 1
ATOM 2003 C C . SER A 1 268 ? 12.841 4.552 -21.027 1.00 81.56 268 SER A C 1
ATOM 2005 O O . SER A 1 268 ? 13.644 5.399 -20.645 1.00 81.56 268 SER A O 1
ATOM 2007 N N . LEU A 1 269 ? 12.781 3.340 -20.458 1.00 90.00 269 LEU A N 1
ATOM 2008 C CA . LEU A 1 269 ? 13.652 2.967 -19.338 1.00 90.00 269 LEU A CA 1
ATOM 2009 C C . LEU A 1 269 ? 15.125 2.891 -19.768 1.00 90.00 269 LEU A C 1
ATOM 2011 O O . LEU A 1 269 ? 15.998 3.366 -19.045 1.00 90.00 269 LEU A O 1
ATOM 2015 N N . ARG A 1 270 ? 15.409 2.354 -20.964 1.00 90.62 270 ARG A N 1
ATOM 2016 C CA . ARG A 1 270 ? 16.763 2.351 -21.541 1.00 90.62 270 ARG A CA 1
ATOM 2017 C C . ARG A 1 270 ? 17.298 3.772 -21.696 1.00 90.62 270 ARG A C 1
ATOM 2019 O O . ARG A 1 270 ? 18.439 4.029 -21.330 1.00 90.62 270 ARG A O 1
ATOM 2026 N N . ASN A 1 271 ? 16.476 4.694 -22.192 1.00 80.75 271 ASN A N 1
ATOM 2027 C CA . ASN A 1 271 ? 16.847 6.099 -22.341 1.00 80.75 271 ASN A CA 1
ATOM 2028 C C . ASN A 1 271 ? 17.123 6.763 -20.989 1.00 80.75 271 ASN A C 1
ATOM 2030 O O . ASN A 1 271 ? 18.085 7.517 -20.891 1.00 80.75 271 ASN A O 1
ATOM 2034 N N . ALA A 1 272 ? 16.351 6.450 -19.943 1.00 78.38 272 ALA A N 1
ATOM 2035 C CA . ALA A 1 272 ? 16.593 6.980 -18.601 1.00 78.38 272 ALA A CA 1
ATOM 2036 C C . ALA A 1 272 ? 17.996 6.612 -18.084 1.00 78.38 272 ALA A C 1
ATOM 2038 O O . ALA A 1 272 ? 18.739 7.498 -17.666 1.00 78.38 272 ALA A O 1
ATOM 2039 N N . TYR A 1 273 ? 18.395 5.337 -18.187 1.00 86.44 273 TYR A N 1
ATOM 2040 C CA . TYR A 1 273 ? 19.749 4.891 -17.828 1.00 86.44 273 TYR A CA 1
ATOM 2041 C C . TYR A 1 273 ? 20.822 5.479 -18.754 1.00 86.44 273 TYR A C 1
ATOM 2043 O O . TYR A 1 273 ? 21.827 6.012 -18.286 1.00 86.44 273 TYR A O 1
ATOM 2051 N N . ARG A 1 274 ? 20.606 5.411 -20.073 1.00 86.94 274 ARG A N 1
ATOM 2052 C CA . ARG A 1 274 ? 21.565 5.866 -21.088 1.00 86.94 274 ARG A CA 1
ATOM 2053 C C . ARG A 1 274 ? 21.861 7.358 -20.968 1.00 86.94 274 ARG A C 1
ATOM 2055 O O . ARG A 1 274 ? 23.022 7.745 -21.029 1.00 86.94 274 ARG A O 1
ATOM 2062 N N . ASN A 1 275 ? 20.836 8.186 -20.778 1.00 79.19 275 ASN A N 1
ATOM 2063 C CA . ASN A 1 275 ? 20.998 9.630 -20.640 1.00 79.19 275 ASN A CA 1
ATOM 2064 C C . ASN A 1 275 ? 21.769 9.972 -19.363 1.00 79.19 275 ASN A C 1
ATOM 2066 O O . ASN A 1 275 ? 22.684 10.787 -19.424 1.00 79.19 275 ASN A O 1
ATOM 2070 N N . SER A 1 276 ? 21.476 9.303 -18.242 1.00 81.44 276 SER A N 1
ATOM 2071 C CA . SER A 1 276 ? 22.239 9.486 -17.004 1.00 81.44 276 SER A CA 1
ATOM 2072 C C . SER A 1 276 ? 23.714 9.117 -17.172 1.00 81.44 276 SER A C 1
ATOM 2074 O O . SER A 1 276 ? 24.580 9.878 -16.753 1.00 81.44 276 SER A O 1
ATOM 2076 N N . LEU A 1 277 ? 24.014 7.995 -17.835 1.00 83.25 277 LEU A N 1
ATOM 2077 C CA . LEU A 1 277 ? 25.389 7.584 -18.146 1.00 83.25 277 LEU A CA 1
ATOM 2078 C C . LEU A 1 277 ? 26.075 8.583 -19.094 1.00 83.25 277 LEU A C 1
ATOM 2080 O O . LEU A 1 277 ? 27.210 8.979 -18.864 1.00 83.25 277 LEU A O 1
ATOM 2084 N N . MET A 1 278 ? 25.390 9.065 -20.134 1.00 81.69 278 MET A N 1
ATOM 2085 C CA . MET A 1 278 ? 25.953 10.076 -21.037 1.00 81.69 278 MET A CA 1
ATOM 2086 C C . MET A 1 278 ? 26.270 11.390 -20.319 1.00 81.69 278 MET A C 1
ATOM 2088 O O . MET A 1 278 ? 27.335 11.964 -20.540 1.00 81.69 278 MET A O 1
ATOM 2092 N N . VAL A 1 279 ? 25.368 11.850 -19.450 1.00 77.31 279 VAL A N 1
ATOM 2093 C CA . VAL A 1 279 ? 25.583 13.038 -18.617 1.00 77.31 279 VAL A CA 1
ATOM 2094 C C . VAL A 1 279 ? 26.766 12.821 -17.680 1.00 77.31 279 VAL A C 1
ATOM 2096 O O . VAL A 1 279 ? 27.631 13.689 -17.587 1.00 77.31 279 VAL A O 1
ATOM 2099 N N . ALA A 1 280 ? 26.845 11.659 -17.031 1.00 78.62 280 ALA A N 1
ATOM 2100 C CA . ALA A 1 280 ? 27.930 11.350 -16.113 1.00 78.62 280 ALA A CA 1
ATOM 2101 C C . ALA A 1 280 ? 29.297 11.359 -16.818 1.00 78.62 280 ALA A C 1
ATOM 2103 O O . ALA A 1 280 ? 30.231 12.030 -16.379 1.00 78.62 280 ALA A O 1
ATOM 2104 N N . LYS A 1 281 ? 29.371 10.710 -17.984 1.00 82.94 281 LYS A N 1
ATOM 2105 C CA . LYS A 1 281 ? 30.556 10.693 -18.846 1.00 82.94 281 LYS A CA 1
ATOM 2106 C C . LYS A 1 281 ? 30.975 12.099 -19.278 1.00 82.94 281 LYS A C 1
ATOM 2108 O O . LYS A 1 281 ? 32.150 12.439 -19.196 1.00 82.94 281 LYS A O 1
ATOM 2113 N N . ALA A 1 282 ? 30.024 12.931 -19.705 1.00 80.50 282 ALA A N 1
ATOM 2114 C CA . ALA A 1 282 ? 30.301 14.305 -20.129 1.00 80.50 282 ALA A CA 1
ATOM 2115 C C . ALA A 1 282 ? 30.866 15.188 -19.000 1.00 80.50 282 ALA A C 1
ATOM 2117 O O . ALA A 1 282 ? 31.530 16.182 -19.279 1.00 80.50 282 ALA A O 1
ATOM 2118 N N . ASN A 1 283 ? 30.624 14.815 -17.740 1.00 76.12 283 ASN A N 1
ATOM 2119 C CA . ASN A 1 283 ? 31.111 15.519 -16.554 1.00 76.12 283 ASN A CA 1
ATOM 2120 C C . ASN A 1 283 ? 32.298 14.806 -15.881 1.00 76.12 283 ASN A C 1
ATOM 2122 O O . ASN A 1 283 ? 32.633 15.128 -14.745 1.00 76.12 283 ASN A O 1
ATOM 2126 N N . ASN A 1 284 ? 32.953 13.866 -16.577 1.00 82.06 284 ASN A N 1
ATOM 2127 C CA . ASN A 1 284 ? 34.116 13.114 -16.085 1.00 82.06 284 ASN A CA 1
ATOM 2128 C C . ASN A 1 284 ? 33.865 12.380 -14.753 1.00 82.06 284 ASN A C 1
ATOM 2130 O O . ASN A 1 284 ? 34.761 12.264 -13.918 1.00 82.06 284 ASN A O 1
ATOM 2134 N N . ILE A 1 285 ? 32.640 11.895 -14.536 1.00 77.56 285 ILE A N 1
ATOM 2135 C CA . ILE A 1 285 ? 32.301 11.081 -13.365 1.00 77.56 285 ILE A CA 1
ATOM 2136 C C . ILE A 1 285 ? 32.738 9.643 -13.626 1.00 77.56 285 ILE A C 1
ATOM 2138 O O . ILE A 1 285 ? 32.300 9.028 -14.592 1.00 77.56 285 ILE A O 1
ATOM 2142 N N . GLU A 1 286 ? 33.574 9.097 -12.746 1.00 77.81 286 GLU A N 1
ATOM 2143 C CA . GLU A 1 286 ? 34.114 7.738 -12.887 1.00 77.81 286 GLU A CA 1
ATOM 2144 C C . GLU A 1 286 ? 33.3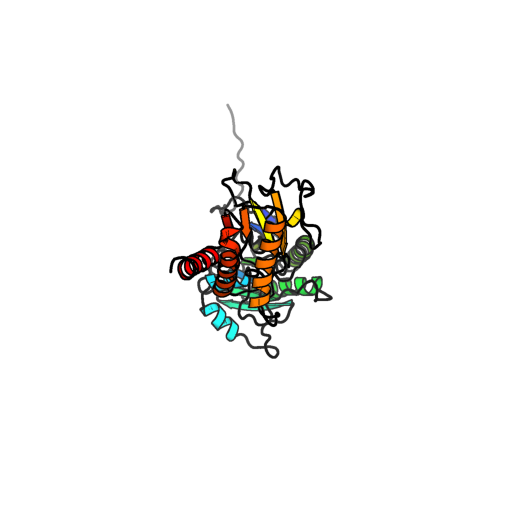10 6.674 -12.117 1.00 77.81 286 GLU A C 1
ATOM 2146 O O . GLU A 1 286 ? 33.393 5.491 -12.448 1.00 77.81 286 GLU A O 1
ATOM 2151 N N . TYR A 1 287 ? 32.525 7.086 -11.114 1.00 78.00 287 TYR A N 1
ATOM 2152 C CA . TYR A 1 287 ? 31.735 6.217 -10.235 1.00 78.00 287 TYR A CA 1
ATOM 2153 C C . TYR A 1 287 ? 30.285 6.683 -10.230 1.00 78.00 287 TYR A C 1
ATOM 2155 O O . TYR A 1 287 ? 30.004 7.821 -9.850 1.00 78.00 287 TYR A O 1
ATOM 2163 N N . ILE A 1 288 ? 29.355 5.814 -10.620 1.00 75.06 288 ILE A N 1
ATOM 2164 C CA . ILE A 1 288 ? 27.928 6.148 -10.663 1.00 75.06 288 ILE A CA 1
ATOM 2165 C C . ILE A 1 288 ? 27.086 5.069 -9.994 1.00 75.06 288 ILE A C 1
ATOM 2167 O O . ILE A 1 288 ? 27.335 3.880 -10.156 1.00 75.06 288 ILE A O 1
ATOM 2171 N N . ALA A 1 289 ? 26.058 5.475 -9.260 1.00 77.81 289 ALA A N 1
ATOM 2172 C CA . ALA A 1 289 ? 25.116 4.588 -8.611 1.00 77.81 289 ALA A CA 1
ATOM 2173 C C . ALA A 1 289 ? 23.686 4.854 -9.087 1.00 77.81 289 ALA A C 1
ATOM 2175 O O . ALA A 1 289 ? 23.244 6.000 -9.190 1.00 77.81 289 ALA A O 1
ATOM 2176 N N . PHE A 1 290 ? 22.950 3.778 -9.338 1.00 81.62 290 PHE A N 1
ATOM 2177 C CA . PHE A 1 290 ? 21.559 3.796 -9.758 1.00 81.62 290 PHE A CA 1
ATOM 2178 C C . PHE A 1 290 ? 20.671 3.080 -8.740 1.00 81.62 290 PHE A C 1
ATOM 2180 O O . PHE A 1 290 ? 21.016 1.985 -8.297 1.00 81.62 290 PHE A O 1
ATOM 2187 N N . PRO A 1 291 ? 19.481 3.606 -8.426 1.00 81.06 291 PRO A N 1
ATOM 2188 C CA . PRO A 1 291 ? 18.418 2.795 -7.854 1.00 81.06 291 PRO A CA 1
ATOM 2189 C C . PRO A 1 291 ? 17.786 1.896 -8.936 1.00 81.06 291 PRO A C 1
ATOM 2191 O O . PRO A 1 291 ? 18.091 1.986 -10.132 1.00 81.06 291 PRO A O 1
ATOM 2194 N N . ALA A 1 292 ? 16.840 1.050 -8.530 1.00 82.12 292 ALA A N 1
ATOM 2195 C CA . ALA A 1 292 ? 15.966 0.330 -9.455 1.00 82.12 292 ALA A CA 1
ATOM 2196 C C . ALA A 1 292 ? 14.936 1.292 -10.089 1.00 82.12 292 ALA A C 1
ATOM 2198 O O . ALA A 1 292 ? 13.804 1.420 -9.611 1.00 82.12 292 ALA A O 1
ATOM 2199 N N . ILE A 1 293 ? 15.340 2.001 -11.153 1.00 80.94 293 ILE A N 1
ATOM 2200 C CA . ILE A 1 293 ? 14.515 3.006 -11.843 1.00 80.94 293 ILE A CA 1
ATOM 2201 C C . ILE A 1 293 ? 13.163 2.390 -12.242 1.00 80.94 293 ILE A C 1
ATOM 2203 O O . ILE A 1 293 ? 13.087 1.278 -12.764 1.00 80.94 293 ILE A O 1
ATOM 2207 N N . SER A 1 294 ? 12.083 3.125 -11.972 1.00 80.00 294 SER A N 1
ATOM 2208 C CA . SER A 1 294 ? 10.686 2.757 -12.240 1.00 80.00 294 SER A CA 1
ATOM 2209 C C . SER A 1 294 ? 10.122 1.519 -11.516 1.00 80.00 294 SER A C 1
ATOM 2211 O O . SER A 1 294 ? 8.960 1.175 -11.726 1.00 80.00 294 SER A O 1
ATOM 2213 N N . CYS A 1 295 ? 10.872 0.857 -10.634 1.00 78.50 295 CYS A N 1
ATOM 2214 C CA . CYS A 1 295 ? 10.425 -0.393 -9.997 1.00 78.50 295 CYS A CA 1
ATOM 2215 C C . CYS A 1 295 ? 9.515 -0.210 -8.770 1.00 78.50 295 CYS A C 1
ATOM 2217 O O . CYS A 1 295 ? 8.914 -1.176 -8.308 1.00 78.50 295 CYS A O 1
ATOM 2219 N N . GLY A 1 296 ? 9.415 1.015 -8.247 1.00 70.75 296 GLY A N 1
ATOM 2220 C CA . GLY A 1 296 ? 8.482 1.386 -7.180 1.00 70.75 296 GLY A CA 1
ATOM 2221 C C . GLY A 1 296 ? 7.111 1.779 -7.738 1.00 70.75 296 GLY A C 1
ATOM 2222 O O . GLY A 1 296 ? 6.380 0.954 -8.284 1.00 70.75 296 GLY A O 1
ATOM 2223 N N . ASN A 1 297 ? 6.775 3.066 -7.634 1.00 59.16 297 ASN A N 1
ATOM 2224 C CA . ASN A 1 297 ? 5.458 3.606 -8.004 1.00 59.16 297 ASN A CA 1
ATOM 2225 C C . ASN A 1 297 ? 5.123 3.475 -9.494 1.00 59.16 297 ASN A C 1
ATOM 2227 O O . ASN A 1 297 ? 3.957 3.379 -9.859 1.00 59.16 297 ASN A O 1
ATOM 2231 N N . ASN A 1 298 ? 6.143 3.395 -10.346 1.00 59.97 298 ASN A N 1
ATOM 2232 C CA . ASN A 1 298 ? 5.974 3.258 -11.791 1.00 59.97 298 ASN A CA 1
ATOM 2233 C C . ASN A 1 298 ? 5.718 1.805 -12.233 1.00 59.97 298 ASN A C 1
ATOM 2235 O O . ASN A 1 298 ? 5.548 1.547 -13.428 1.00 59.97 298 ASN A O 1
ATOM 2239 N N . LEU A 1 299 ? 5.658 0.869 -11.273 1.00 69.12 299 LEU A N 1
ATOM 2240 C CA . LEU A 1 299 ? 5.227 -0.523 -11.428 1.00 69.12 299 LEU A CA 1
ATOM 2241 C C . LEU A 1 299 ? 5.983 -1.316 -12.504 1.00 69.12 299 LEU A C 1
ATOM 2243 O O . LEU A 1 299 ? 5.444 -2.269 -13.073 1.00 69.12 299 LEU A O 1
ATOM 2247 N N . TYR A 1 300 ? 7.233 -0.949 -12.790 1.00 82.94 300 TYR A N 1
ATOM 2248 C CA . TYR A 1 300 ? 8.046 -1.672 -13.757 1.00 82.94 300 TYR A CA 1
ATOM 2249 C C . TYR A 1 300 ? 8.400 -3.069 -13.222 1.00 82.94 300 TYR A C 1
ATOM 2251 O O . TYR A 1 300 ? 8.941 -3.175 -12.120 1.00 82.94 300 TYR A O 1
ATOM 2259 N N . PRO A 1 301 ? 8.126 -4.161 -13.966 1.00 86.44 301 PRO A N 1
ATOM 2260 C CA . PRO A 1 301 ? 8.438 -5.507 -13.501 1.00 86.44 301 PRO A CA 1
ATOM 2261 C C . PRO A 1 301 ? 9.940 -5.690 -13.259 1.00 86.44 301 PRO A C 1
ATOM 2263 O O . PRO A 1 301 ? 10.734 -5.492 -14.181 1.00 86.44 301 PRO A O 1
ATOM 2266 N N . LEU A 1 302 ? 10.310 -6.133 -12.053 1.00 84.69 302 LEU A N 1
ATOM 2267 C CA . LEU A 1 302 ? 11.695 -6.186 -11.562 1.00 84.69 302 LEU A CA 1
ATOM 2268 C C . LEU A 1 302 ? 12.659 -6.861 -12.544 1.00 84.69 302 LEU A C 1
ATOM 2270 O O . LEU A 1 302 ? 13.597 -6.228 -13.016 1.00 84.69 302 LEU A O 1
ATOM 2274 N N . LYS A 1 303 ? 12.373 -8.099 -12.965 1.00 88.81 303 LYS A N 1
ATOM 2275 C CA . LYS A 1 303 ? 13.212 -8.828 -13.937 1.00 88.81 303 LYS A CA 1
ATOM 2276 C C . LYS A 1 303 ? 13.384 -8.103 -15.275 1.00 88.81 303 LYS A C 1
ATOM 2278 O O . LYS A 1 303 ? 14.460 -8.151 -15.876 1.00 88.81 303 LYS A O 1
ATOM 2283 N N . LYS A 1 304 ? 12.333 -7.430 -15.765 1.00 92.06 304 LYS A N 1
ATOM 2284 C CA . LYS A 1 304 ? 12.398 -6.666 -17.023 1.00 92.06 304 LYS A CA 1
ATOM 2285 C C . LYS A 1 304 ? 13.248 -5.412 -16.840 1.00 92.06 304 LYS A C 1
ATOM 2287 O O . LYS A 1 304 ? 14.103 -5.144 -17.678 1.00 92.06 304 LYS A O 1
ATOM 2292 N N . ALA A 1 305 ? 13.050 -4.689 -15.741 1.00 92.44 305 ALA A N 1
ATOM 2293 C CA . ALA A 1 305 ? 13.836 -3.506 -15.418 1.00 92.44 305 ALA A CA 1
ATOM 2294 C C . ALA A 1 305 ? 15.319 -3.843 -15.219 1.00 92.44 305 ALA A C 1
ATOM 2296 O O . ALA A 1 305 ? 16.160 -3.195 -15.835 1.00 92.44 305 ALA A O 1
ATOM 2297 N N . ALA A 1 306 ? 15.637 -4.905 -14.470 1.00 93.50 306 ALA A N 1
ATOM 2298 C CA . ALA A 1 306 ? 17.000 -5.403 -14.289 1.00 93.50 306 ALA A CA 1
ATOM 2299 C C . ALA A 1 306 ? 17.673 -5.700 -15.634 1.00 93.50 306 ALA A C 1
ATOM 2301 O O . ALA A 1 306 ? 18.798 -5.273 -15.882 1.00 93.50 306 ALA A O 1
ATOM 2302 N N . THR A 1 307 ? 16.952 -6.369 -16.543 1.00 95.06 307 THR A N 1
ATOM 2303 C CA . THR A 1 307 ? 17.455 -6.678 -17.889 1.00 95.06 307 THR A CA 1
ATOM 2304 C C . THR A 1 307 ? 17.834 -5.406 -18.643 1.00 95.06 307 THR A C 1
ATOM 2306 O O . THR A 1 307 ? 18.928 -5.331 -19.198 1.00 95.06 307 THR A O 1
ATOM 2309 N N . VAL A 1 308 ? 16.951 -4.401 -18.649 1.00 94.81 308 VAL A N 1
ATOM 2310 C CA . VAL A 1 308 ? 17.200 -3.118 -19.323 1.00 94.81 308 VAL A CA 1
ATOM 2311 C C . VAL A 1 308 ? 18.366 -2.382 -18.673 1.00 94.81 308 VAL A C 1
ATOM 2313 O O . VAL A 1 308 ? 19.268 -1.941 -19.382 1.00 94.81 308 VAL A O 1
ATOM 2316 N N . ALA A 1 309 ? 18.379 -2.288 -17.345 1.00 92.69 309 ALA A N 1
ATOM 2317 C CA . ALA A 1 309 ? 19.402 -1.588 -16.582 1.00 92.69 309 ALA A CA 1
ATOM 2318 C C . ALA A 1 309 ? 20.801 -2.166 -16.841 1.00 92.69 309 ALA A C 1
ATOM 2320 O O . ALA A 1 309 ? 21.692 -1.451 -17.293 1.00 92.69 309 ALA A O 1
ATOM 2321 N N . ILE A 1 310 ? 20.975 -3.475 -16.632 1.00 92.81 310 ILE A N 1
ATOM 2322 C CA . ILE A 1 310 ? 22.265 -4.166 -16.770 1.00 92.81 310 ILE A CA 1
ATOM 2323 C C . ILE A 1 310 ? 22.739 -4.144 -18.226 1.00 92.81 310 ILE A C 1
ATOM 2325 O O . ILE A 1 310 ? 23.905 -3.854 -18.486 1.00 92.81 310 ILE A O 1
ATOM 2329 N N . SER A 1 311 ? 21.839 -4.387 -19.187 1.00 92.75 311 SER A N 1
ATOM 2330 C CA . SER A 1 311 ? 22.196 -4.341 -20.613 1.00 92.75 311 SER A CA 1
ATOM 2331 C C . SER A 1 311 ? 22.628 -2.941 -21.042 1.00 92.75 311 SER A C 1
ATOM 2333 O O . SER A 1 311 ? 23.594 -2.809 -21.784 1.00 92.75 311 SER A O 1
ATOM 2335 N N . THR A 1 312 ? 21.955 -1.898 -20.543 1.00 93.19 312 THR A N 1
ATOM 2336 C CA . THR A 1 312 ? 22.314 -0.508 -20.858 1.00 93.19 312 THR A CA 1
ATOM 2337 C C . THR A 1 312 ? 23.654 -0.139 -20.233 1.00 93.19 312 THR A C 1
ATOM 2339 O O . THR A 1 312 ? 24.496 0.425 -20.916 1.00 93.19 312 THR A O 1
ATOM 2342 N N . VAL A 1 313 ? 23.893 -0.500 -18.968 1.00 89.75 313 VAL A N 1
ATOM 2343 C CA . VAL A 1 313 ? 25.182 -0.263 -18.293 1.00 89.75 313 VAL A CA 1
ATOM 2344 C C . VAL A 1 313 ? 26.330 -0.974 -19.013 1.00 89.75 313 VAL A C 1
ATOM 2346 O O . VAL A 1 313 ? 27.397 -0.389 -19.179 1.00 89.75 313 VAL A O 1
ATOM 2349 N N . LYS A 1 314 ? 26.104 -2.192 -19.524 1.00 90.50 314 LYS A N 1
ATOM 2350 C CA . LYS A 1 314 ? 27.094 -2.946 -20.309 1.00 90.50 314 LYS A CA 1
ATOM 2351 C C . LYS A 1 314 ? 27.568 -2.185 -21.556 1.00 90.50 314 LYS A C 1
ATOM 2353 O O . LYS A 1 314 ? 28.726 -2.320 -21.934 1.00 90.50 314 LYS A O 1
ATOM 2358 N N . GLU A 1 315 ? 26.719 -1.353 -22.167 1.00 92.81 315 GLU A N 1
ATOM 2359 C CA . GLU A 1 315 ? 27.102 -0.502 -23.310 1.00 92.81 315 GLU A CA 1
ATOM 2360 C C . GLU A 1 315 ? 28.136 0.579 -22.938 1.00 92.81 315 GLU A C 1
ATOM 2362 O O . GLU A 1 315 ? 28.834 1.071 -23.820 1.00 92.81 315 GLU A O 1
ATOM 2367 N N . PHE A 1 316 ? 28.255 0.920 -21.650 1.00 89.06 316 PHE A N 1
ATOM 2368 C CA . PHE A 1 316 ? 29.152 1.947 -21.105 1.00 89.06 316 PHE A CA 1
ATOM 2369 C C . PHE A 1 316 ? 30.280 1.348 -20.247 1.00 89.06 316 PHE A C 1
ATOM 2371 O O . PHE A 1 316 ? 30.909 2.058 -19.467 1.00 89.06 316 PHE A O 1
ATOM 2378 N N . ALA A 1 317 ? 30.562 0.046 -20.373 1.00 82.38 317 ALA A N 1
ATOM 2379 C CA . ALA A 1 317 ? 31.492 -0.667 -19.490 1.00 82.38 317 ALA A CA 1
ATOM 2380 C C . ALA A 1 317 ? 32.927 -0.097 -19.464 1.00 82.38 317 ALA A C 1
ATOM 2382 O O . ALA A 1 317 ? 33.635 -0.294 -18.485 1.00 82.38 317 ALA A O 1
ATOM 2383 N N . ASN A 1 318 ? 33.348 0.611 -20.517 1.00 89.00 318 ASN A N 1
ATOM 2384 C CA . ASN A 1 318 ? 34.674 1.237 -20.599 1.00 89.00 318 ASN A CA 1
ATOM 2385 C C . ASN A 1 318 ? 34.684 2.714 -20.169 1.00 89.00 318 ASN A C 1
ATOM 2387 O O . ASN A 1 318 ? 35.744 3.332 -20.152 1.00 89.00 318 ASN A O 1
ATOM 2391 N N . ASP A 1 319 ? 33.516 3.292 -19.885 1.00 84.31 319 ASP A N 1
ATOM 2392 C CA . ASP A 1 319 ? 33.367 4.720 -19.591 1.00 84.31 319 ASP A CA 1
ATOM 2393 C C . ASP A 1 319 ? 33.401 5.029 -18.087 1.00 84.31 319 ASP A C 1
ATOM 2395 O O . ASP A 1 319 ? 33.620 6.176 -17.707 1.00 84.31 319 ASP A O 1
ATOM 2399 N N . PHE A 1 320 ? 33.201 4.019 -17.237 1.00 79.25 320 PHE A N 1
ATOM 2400 C CA . PHE A 1 320 ? 33.134 4.152 -15.781 1.00 79.25 320 PHE A CA 1
ATOM 2401 C C . PHE A 1 320 ? 34.033 3.115 -15.117 1.00 79.25 320 PHE A C 1
ATOM 2403 O O . PHE A 1 320 ? 34.133 1.985 -15.593 1.00 79.25 320 PHE A O 1
ATOM 2410 N N . LYS A 1 321 ? 34.651 3.478 -13.990 1.00 77.06 321 LYS A N 1
ATOM 2411 C CA . LYS A 1 321 ? 35.389 2.525 -13.151 1.00 77.06 321 LYS A CA 1
ATOM 2412 C C . LYS A 1 321 ? 34.425 1.586 -12.443 1.00 77.06 321 LYS A C 1
ATOM 2414 O O . LYS A 1 321 ? 34.656 0.381 -12.419 1.00 77.06 321 LYS A O 1
ATOM 2419 N N . GLU A 1 322 ? 33.333 2.130 -11.904 1.00 75.81 322 GLU A N 1
ATOM 2420 C CA . GLU A 1 322 ? 32.311 1.340 -11.222 1.00 75.81 322 GLU A CA 1
ATOM 2421 C C . GLU A 1 322 ? 30.904 1.890 -11.468 1.00 75.81 322 GLU A C 1
ATOM 2423 O O . GLU A 1 322 ? 30.653 3.097 -11.406 1.00 75.81 322 GLU A O 1
ATOM 2428 N N . VAL A 1 323 ? 29.966 0.967 -11.692 1.00 77.56 323 VAL A N 1
ATOM 2429 C CA . VAL A 1 323 ? 28.531 1.252 -11.727 1.00 77.56 323 VAL A CA 1
ATOM 2430 C C . VAL A 1 323 ? 27.843 0.433 -10.645 1.00 77.56 323 VAL A C 1
ATOM 2432 O O . VAL A 1 323 ? 27.871 -0.796 -10.665 1.00 77.56 323 VAL A O 1
ATOM 2435 N N . HIS A 1 324 ? 27.217 1.120 -9.699 1.00 78.69 324 HIS A N 1
ATOM 2436 C CA . HIS A 1 324 ? 26.580 0.528 -8.529 1.00 78.69 324 HIS A CA 1
ATOM 2437 C C . HIS A 1 324 ? 25.068 0.470 -8.727 1.00 78.69 324 HIS A C 1
ATOM 2439 O O . HIS A 1 324 ? 24.456 1.436 -9.178 1.00 78.69 324 HIS A O 1
ATOM 2445 N N . PHE A 1 325 ? 24.437 -0.634 -8.334 1.00 79.81 325 PHE A N 1
ATOM 2446 C CA . PHE A 1 325 ? 22.986 -0.686 -8.159 1.00 79.81 325 PHE A CA 1
ATOM 2447 C C . PHE A 1 325 ? 22.665 -0.664 -6.665 1.00 79.81 325 PHE A C 1
ATOM 2449 O O . PHE A 1 325 ? 22.987 -1.604 -5.942 1.00 79.81 325 PHE A O 1
ATOM 2456 N N . VAL A 1 326 ? 22.030 0.411 -6.199 1.00 74.44 326 VAL A N 1
ATOM 2457 C CA . VAL A 1 326 ? 21.641 0.588 -4.796 1.00 74.44 326 VAL A CA 1
ATOM 2458 C C . VAL A 1 326 ? 20.237 0.020 -4.603 1.00 74.44 326 VAL A C 1
ATOM 2460 O O . VAL A 1 326 ? 19.238 0.656 -4.947 1.00 74.44 326 VAL A O 1
ATOM 2463 N N . LEU A 1 327 ? 20.168 -1.212 -4.099 1.00 72.25 327 LEU A N 1
ATOM 2464 C CA . LEU A 1 327 ? 18.942 -2.007 -4.011 1.00 72.25 327 LEU A CA 1
ATOM 2465 C C . LEU A 1 327 ? 18.594 -2.271 -2.543 1.00 72.25 327 LEU A C 1
ATOM 2467 O O . LEU A 1 327 ? 19.367 -2.899 -1.827 1.00 72.25 327 LEU A O 1
ATOM 2471 N N . PHE A 1 328 ? 17.432 -1.788 -2.100 1.00 61.06 328 PHE A N 1
ATOM 2472 C CA . PHE A 1 328 ? 17.034 -1.818 -0.682 1.00 61.06 328 PHE A CA 1
ATOM 2473 C C . PHE A 1 328 ? 16.172 -3.017 -0.293 1.00 61.06 328 PHE A C 1
ATOM 2475 O O . PHE A 1 328 ? 16.044 -3.313 0.891 1.00 61.06 328 PHE A O 1
ATOM 2482 N N . LEU A 1 329 ? 15.539 -3.670 -1.267 1.00 61.31 329 LEU A N 1
ATOM 2483 C CA . LEU A 1 329 ? 14.621 -4.777 -1.025 1.00 61.31 329 LEU A CA 1
ATOM 2484 C C . LEU A 1 329 ? 15.252 -6.087 -1.497 1.00 61.31 329 LEU A C 1
ATOM 2486 O O . LEU A 1 329 ? 15.804 -6.141 -2.597 1.00 61.31 329 LEU A O 1
ATOM 2490 N N . ASP A 1 330 ? 15.141 -7.138 -0.684 1.00 70.25 330 ASP A N 1
ATOM 2491 C CA . ASP A 1 330 ? 15.756 -8.447 -0.949 1.00 70.25 330 ASP A CA 1
ATOM 2492 C C . ASP A 1 330 ? 15.306 -9.067 -2.278 1.00 70.25 330 ASP A C 1
ATOM 2494 O O . ASP A 1 330 ? 16.084 -9.734 -2.956 1.00 70.25 330 ASP A O 1
ATOM 2498 N N . ASP A 1 331 ? 14.048 -8.859 -2.665 1.00 70.12 331 ASP A N 1
ATOM 2499 C CA . ASP A 1 331 ? 13.489 -9.348 -3.925 1.00 70.12 331 ASP A CA 1
ATOM 2500 C C . ASP A 1 331 ? 14.052 -8.591 -5.132 1.00 70.12 331 ASP A C 1
ATOM 2502 O O . ASP A 1 331 ? 14.442 -9.216 -6.118 1.00 70.12 331 ASP A O 1
ATOM 2506 N N . VAL A 1 332 ? 14.175 -7.265 -5.029 1.00 74.38 332 VAL A N 1
ATOM 2507 C CA . VAL A 1 332 ? 14.841 -6.432 -6.036 1.00 74.38 332 VAL A CA 1
ATOM 2508 C C . VAL A 1 332 ? 16.311 -6.827 -6.156 1.00 74.38 332 VAL A C 1
ATOM 2510 O O . VAL A 1 332 ? 16.787 -7.050 -7.267 1.00 74.38 332 VAL A O 1
ATOM 2513 N N . TYR A 1 333 ? 17.016 -6.966 -5.029 1.00 77.38 333 TYR A N 1
ATOM 2514 C CA . TYR A 1 333 ? 18.408 -7.411 -4.991 1.00 77.38 333 TYR A CA 1
ATOM 2515 C C . TYR A 1 333 ? 18.577 -8.776 -5.657 1.00 77.38 333 TYR A C 1
ATOM 2517 O O . TYR A 1 333 ? 19.433 -8.937 -6.526 1.00 77.38 333 TYR A O 1
ATOM 2525 N N . LYS A 1 334 ? 17.726 -9.744 -5.302 1.00 81.00 334 LYS A N 1
ATOM 2526 C CA . LYS A 1 334 ? 17.759 -11.093 -5.866 1.00 81.00 334 LYS A CA 1
ATOM 2527 C C . LYS A 1 334 ? 17.537 -11.089 -7.376 1.00 81.00 334 LYS A C 1
ATOM 2529 O O . LYS A 1 334 ? 18.335 -11.681 -8.096 1.00 81.00 334 LYS A O 1
ATOM 2534 N N . ASP A 1 335 ? 16.502 -10.405 -7.864 1.00 85.00 335 ASP A N 1
ATOM 2535 C CA . ASP A 1 335 ? 16.207 -10.351 -9.300 1.00 85.00 335 ASP A CA 1
ATOM 2536 C C . ASP A 1 335 ? 17.329 -9.652 -10.089 1.00 85.00 335 ASP A C 1
ATOM 2538 O O . ASP A 1 335 ? 17.681 -10.101 -11.183 1.00 85.00 335 ASP A O 1
ATOM 2542 N N . TRP A 1 336 ? 17.934 -8.592 -9.539 1.00 89.56 336 TRP A N 1
ATOM 2543 C CA . TRP A 1 336 ? 19.105 -7.945 -10.144 1.00 89.56 336 TRP A CA 1
ATOM 2544 C C . TRP A 1 336 ? 20.322 -8.860 -10.164 1.00 89.56 336 TRP A C 1
ATOM 2546 O O . TRP A 1 336 ? 21.007 -8.939 -11.184 1.00 89.56 336 TRP A O 1
ATOM 2556 N N . LEU A 1 337 ? 20.598 -9.557 -9.063 1.00 85.75 337 LEU A N 1
ATOM 2557 C CA . LEU A 1 337 ? 21.736 -10.460 -8.947 1.00 85.75 337 LEU A CA 1
ATOM 2558 C C . LEU A 1 337 ? 21.610 -11.634 -9.921 1.00 85.75 337 LEU A C 1
ATOM 2560 O O . LEU A 1 337 ? 22.555 -11.931 -10.653 1.00 85.75 337 LEU A O 1
ATOM 2564 N N . ASP A 1 338 ? 20.437 -12.263 -9.974 1.00 87.25 338 ASP A N 1
ATOM 2565 C CA . ASP A 1 338 ? 20.157 -13.371 -10.886 1.00 87.25 338 ASP A CA 1
ATOM 2566 C C . ASP A 1 338 ? 20.286 -12.917 -12.347 1.00 87.25 338 ASP A C 1
ATOM 2568 O O . ASP A 1 338 ? 20.948 -13.580 -13.148 1.00 87.25 338 ASP A O 1
ATOM 2572 N N . LYS A 1 339 ? 19.754 -11.734 -12.687 1.00 88.50 339 LYS A N 1
ATOM 2573 C CA . LYS A 1 339 ? 19.871 -11.189 -14.045 1.00 88.50 339 LYS A CA 1
ATOM 2574 C C . LYS A 1 339 ? 21.298 -10.770 -14.405 1.00 88.50 339 LYS A C 1
ATOM 2576 O O . LYS A 1 339 ? 21.709 -10.925 -15.552 1.00 88.50 339 LYS A O 1
ATOM 2581 N N . THR A 1 340 ? 22.068 -10.271 -13.441 1.00 86.88 340 THR A N 1
ATOM 2582 C CA . THR A 1 340 ? 23.482 -9.917 -13.638 1.00 86.88 340 THR A CA 1
ATOM 2583 C C . THR A 1 340 ? 24.299 -11.157 -13.969 1.00 86.88 340 THR A C 1
ATOM 2585 O O . THR A 1 340 ? 25.059 -11.144 -14.936 1.00 86.88 340 THR A O 1
ATOM 2588 N N . ARG A 1 341 ? 24.094 -12.251 -13.221 1.00 89.00 341 ARG A N 1
ATOM 2589 C CA . ARG A 1 341 ? 24.742 -13.540 -13.498 1.00 89.00 341 ARG A CA 1
ATOM 2590 C C . ARG A 1 341 ? 24.420 -14.027 -14.908 1.00 89.00 341 ARG A C 1
ATOM 2592 O O . ARG A 1 341 ? 25.331 -14.399 -15.633 1.00 89.00 341 ARG A O 1
ATOM 2599 N N . GLU A 1 342 ? 23.155 -13.947 -15.314 1.00 89.44 342 GLU A N 1
ATOM 2600 C CA . GLU A 1 342 ? 22.714 -14.363 -16.650 1.00 89.44 342 GLU A CA 1
ATOM 2601 C C . GLU A 1 342 ? 23.376 -13.558 -17.786 1.00 89.44 342 GLU A C 1
ATOM 2603 O O . GLU A 1 342 ? 23.731 -14.127 -18.812 1.00 89.44 342 GLU A O 1
ATOM 2608 N N . LEU A 1 343 ? 23.529 -12.238 -17.629 1.00 83.06 343 LEU A N 1
ATOM 2609 C CA . LEU A 1 343 ? 23.968 -11.346 -18.715 1.00 83.06 343 LEU A CA 1
ATOM 2610 C C . LEU A 1 343 ? 25.482 -11.107 -18.790 1.00 83.06 343 LEU A C 1
ATOM 2612 O O . LEU A 1 343 ? 25.974 -10.655 -19.835 1.00 83.06 343 LEU A O 1
ATOM 2616 N N . LEU A 1 344 ? 26.199 -11.305 -17.679 1.00 79.50 344 LEU A N 1
ATOM 2617 C CA . LEU A 1 344 ? 27.615 -10.945 -17.552 1.00 79.50 344 LEU A CA 1
ATOM 2618 C C . LEU A 1 344 ? 28.549 -12.131 -17.272 1.00 79.50 344 LEU A C 1
ATOM 2620 O O . LEU A 1 344 ? 29.746 -11.980 -17.490 1.00 79.50 344 LEU A O 1
ATOM 2624 N N . LEU A 1 345 ? 28.048 -13.279 -16.799 1.00 77.00 345 LEU A N 1
ATOM 2625 C CA . LEU A 1 345 ? 28.878 -14.460 -16.496 1.00 77.00 345 LEU A CA 1
ATOM 2626 C C . LEU A 1 345 ? 28.764 -15.578 -17.549 1.00 77.00 345 LEU A C 1
ATOM 2628 O O . LEU A 1 345 ? 29.227 -16.695 -17.307 1.00 77.00 345 LEU A O 1
ATOM 2632 N N . HIS A 1 346 ? 28.170 -15.277 -18.706 1.00 54.34 346 HIS A N 1
ATOM 2633 C CA . HIS A 1 346 ? 28.068 -16.172 -19.858 1.00 54.34 346 HIS A CA 1
ATOM 2634 C C . HIS A 1 346 ? 28.678 -15.549 -21.108 1.00 54.34 346 HIS A C 1
ATOM 2636 O O . HIS A 1 346 ? 28.386 -14.359 -21.383 1.00 54.34 346 HIS A O 1
#